Protein AF-A0A9X7T954-F1 (afdb_monomer_lite)

pLDDT: mean 90.16, std 8.44, range [42.88, 98.56]

Radius of gyration: 24.36 Å; chains: 1; bounding box: 68×37×60 Å

Structure (mmCIF, N/CA/C/O backbone):
data_AF-A0A9X7T954-F1
#
_entry.id   AF-A0A9X7T954-F1
#
loop_
_atom_site.group_PDB
_atom_site.id
_atom_site.type_symbol
_atom_site.label_atom_id
_atom_site.label_alt_id
_atom_site.label_comp_id
_atom_site.label_asym_id
_atom_site.label_entity_id
_atom_site.label_seq_id
_atom_site.pdbx_PDB_ins_code
_atom_site.Cartn_x
_atom_site.Cartn_y
_atom_site.Cartn_z
_atom_site.occupancy
_atom_site.B_iso_or_equiv
_atom_site.auth_seq_id
_atom_site.auth_comp_id
_atom_site.auth_asym_id
_atom_site.auth_atom_id
_atom_site.pdbx_PDB_model_num
ATOM 1 N N . MET A 1 1 ? 1.047 -1.127 9.709 1.00 42.88 1 MET A N 1
ATOM 2 C CA . MET A 1 1 ? 2.386 -0.931 9.111 1.00 42.88 1 MET A CA 1
ATOM 3 C C . MET A 1 1 ? 3.186 0.013 10.000 1.00 42.88 1 MET A C 1
ATOM 5 O O . MET A 1 1 ? 2.786 1.157 10.139 1.00 42.88 1 MET A O 1
ATOM 9 N N . LYS A 1 2 ? 4.276 -0.456 10.619 1.00 50.22 2 LYS A N 1
ATOM 10 C CA . LYS A 1 2 ? 5.339 0.390 11.196 1.00 50.22 2 LYS A CA 1
ATOM 11 C C . LYS A 1 2 ? 6.671 -0.045 10.566 1.00 50.22 2 LYS A C 1
ATOM 13 O O . LYS A 1 2 ? 7.534 -0.578 11.243 1.00 50.22 2 LYS A O 1
ATOM 18 N N . ASN A 1 3 ? 6.783 0.080 9.240 1.00 72.31 3 ASN A N 1
ATOM 19 C CA . ASN A 1 3 ? 7.999 -0.320 8.508 1.00 72.31 3 ASN A CA 1
ATOM 20 C C . ASN A 1 3 ? 8.904 0.873 8.176 1.00 72.31 3 ASN A C 1
ATOM 22 O O . ASN A 1 3 ? 9.980 0.670 7.627 1.00 72.31 3 ASN A O 1
ATOM 26 N N . ILE A 1 4 ? 8.451 2.094 8.477 1.00 85.44 4 ILE A N 1
ATOM 27 C CA . ILE A 1 4 ? 9.245 3.313 8.364 1.00 85.44 4 ILE A CA 1
ATOM 28 C C . ILE A 1 4 ? 9.359 3.910 9.754 1.00 85.44 4 ILE A C 1
ATOM 30 O O . ILE A 1 4 ? 8.337 4.190 10.380 1.00 85.44 4 ILE A O 1
ATOM 34 N N . ARG A 1 5 ? 10.589 4.029 10.244 1.00 89.31 5 ARG A N 1
ATOM 35 C CA . ARG A 1 5 ? 10.917 4.648 11.529 1.00 89.31 5 ARG A CA 1
ATOM 36 C C . ARG A 1 5 ? 12.381 5.062 11.537 1.00 89.31 5 ARG A C 1
ATOM 38 O O . ARG A 1 5 ? 13.198 4.452 10.842 1.00 89.31 5 ARG A O 1
ATOM 45 N N . ILE A 1 6 ? 12.686 6.034 12.381 1.00 91.94 6 ILE A N 1
ATOM 46 C CA . ILE A 1 6 ? 14.046 6.445 12.703 1.00 91.94 6 ILE A CA 1
ATOM 47 C C . ILE A 1 6 ? 14.299 6.101 14.169 1.00 91.94 6 ILE A C 1
ATOM 49 O O . ILE A 1 6 ? 13.481 6.415 15.031 1.00 91.94 6 ILE A O 1
ATOM 53 N N . GLU A 1 7 ? 15.414 5.436 14.444 1.00 92.12 7 GLU A N 1
ATOM 54 C CA . GLU A 1 7 ? 15.897 5.164 15.794 1.00 92.12 7 GLU A CA 1
ATOM 55 C C . GLU A 1 7 ? 17.203 5.905 16.029 1.00 92.12 7 GLU A C 1
ATOM 57 O O . GLU A 1 7 ? 18.239 5.572 15.453 1.00 92.12 7 GLU A O 1
ATOM 62 N N . THR A 1 8 ? 17.156 6.905 16.896 1.00 91.19 8 THR A N 1
ATOM 63 C CA . THR A 1 8 ? 18.322 7.704 17.255 1.00 91.19 8 THR A CA 1
ATOM 64 C C . THR A 1 8 ? 19.165 6.975 18.305 1.00 91.19 8 THR A C 1
ATOM 66 O O . THR A 1 8 ? 18.653 6.535 19.334 1.00 91.19 8 THR A O 1
ATOM 69 N N . ARG A 1 9 ? 20.467 6.839 18.048 1.00 89.00 9 ARG A N 1
ATOM 70 C CA . ARG A 1 9 ? 21.509 6.375 18.979 1.00 89.00 9 ARG A CA 1
ATOM 71 C C . ARG A 1 9 ? 22.483 7.535 19.243 1.00 89.00 9 ARG A C 1
ATOM 73 O O . ARG A 1 9 ? 22.371 8.585 18.623 1.00 89.00 9 ARG A O 1
ATOM 80 N N . THR A 1 10 ? 23.456 7.345 20.136 1.00 83.94 10 THR A N 1
ATOM 81 C CA . THR A 1 10 ? 24.339 8.418 20.641 1.00 83.94 10 THR A CA 1
ATOM 82 C C . THR A 1 10 ? 24.968 9.298 19.551 1.00 83.94 10 THR A C 1
ATOM 84 O O . THR A 1 10 ? 24.900 10.511 19.675 1.00 83.94 10 THR A O 1
ATOM 87 N N . ASN A 1 11 ? 25.512 8.713 18.473 1.00 91.56 11 ASN A N 1
ATOM 88 C CA . ASN A 1 11 ? 26.168 9.476 17.391 1.00 91.56 11 ASN A CA 1
ATOM 89 C C . ASN A 1 11 ? 25.556 9.240 16.003 1.00 91.56 11 ASN A C 1
ATOM 91 O O . ASN A 1 11 ? 26.068 9.748 15.010 1.00 91.56 11 ASN A O 1
ATOM 95 N N . LYS A 1 12 ? 24.519 8.406 15.906 1.00 94.94 12 LYS A N 1
ATOM 96 C CA . LYS A 1 12 ? 23.969 7.944 14.626 1.00 94.94 12 LYS A CA 1
ATOM 97 C C . LYS A 1 12 ? 22.486 7.686 14.744 1.00 94.94 12 LYS A C 1
ATOM 99 O O . LYS A 1 12 ? 22.017 7.318 15.817 1.00 94.94 12 LYS A O 1
ATOM 104 N N . ALA A 1 13 ? 21.771 7.754 13.635 1.00 95.19 13 ALA A N 1
ATOM 105 C CA . ALA A 1 13 ? 20.401 7.280 13.547 1.00 95.19 13 ALA A CA 1
ATOM 106 C C . ALA A 1 13 ? 20.286 6.102 12.583 1.00 95.19 13 ALA A C 1
ATOM 108 O O . ALA A 1 13 ? 20.944 6.069 11.545 1.00 95.19 13 ALA A O 1
ATOM 109 N N . LEU A 1 14 ? 19.426 5.146 12.926 1.00 96.06 14 LEU A N 1
ATOM 110 C CA . LEU A 1 14 ? 19.044 4.035 12.064 1.00 96.06 14 LEU A CA 1
ATOM 111 C C . LEU A 1 14 ? 17.692 4.302 11.418 1.00 96.06 14 LEU A C 1
ATOM 113 O O . LEU A 1 14 ? 16.715 4.610 12.094 1.00 96.06 14 LEU A O 1
ATOM 117 N N . ILE A 1 15 ? 17.629 4.127 10.108 1.00 95.19 15 ILE A N 1
ATOM 118 C CA . ILE A 1 15 ? 16.482 4.412 9.262 1.00 95.19 15 ILE A CA 1
ATOM 119 C C . ILE A 1 15 ? 16.001 3.098 8.659 1.00 95.19 15 ILE A C 1
ATOM 121 O O . ILE A 1 15 ? 16.653 2.489 7.804 1.00 95.19 15 ILE A O 1
ATOM 125 N N . TYR A 1 16 ? 14.823 2.672 9.090 1.00 92.56 16 TYR A N 1
ATOM 126 C CA . TYR A 1 16 ? 14.171 1.468 8.594 1.00 92.56 16 TYR A CA 1
ATOM 127 C C . TYR A 1 16 ? 13.184 1.871 7.511 1.00 92.56 16 TYR A C 1
ATOM 129 O O . TYR A 1 16 ? 12.389 2.782 7.728 1.00 92.56 16 TYR A O 1
ATOM 137 N N . THR A 1 17 ? 13.229 1.220 6.350 1.00 88.62 17 THR A N 1
ATOM 138 C CA . THR A 1 17 ? 12.282 1.457 5.251 1.00 88.62 17 THR A CA 1
ATOM 139 C C . THR A 1 17 ? 12.036 0.176 4.453 1.00 88.62 17 THR A C 1
ATOM 141 O O . THR A 1 17 ? 12.917 -0.684 4.377 1.00 88.62 17 THR A O 1
ATOM 144 N N . PRO A 1 18 ? 10.865 0.023 3.804 1.00 84.25 18 PRO A N 1
ATOM 145 C CA . PRO A 1 18 ? 10.728 -0.904 2.689 1.00 84.25 18 PRO A CA 1
ATOM 146 C C . PRO A 1 18 ? 11.700 -0.534 1.563 1.00 84.25 18 PRO A C 1
ATOM 148 O O . PRO A 1 18 ? 11.927 0.650 1.307 1.00 84.25 18 PRO A O 1
ATOM 151 N N . TYR A 1 19 ? 12.208 -1.532 0.836 1.00 82.81 19 TYR A N 1
ATOM 152 C CA . TYR A 1 19 ? 13.075 -1.270 -0.310 1.00 82.81 19 TYR A CA 1
ATOM 153 C C . TYR A 1 19 ? 12.361 -0.389 -1.344 1.00 82.81 19 TYR A C 1
ATOM 155 O O . TYR A 1 19 ? 11.291 -0.725 -1.857 1.00 82.81 19 TYR A O 1
ATOM 163 N N . ASN A 1 20 ? 12.982 0.741 -1.667 1.00 84.25 20 ASN A N 1
ATOM 164 C CA . ASN A 1 20 ? 12.548 1.634 -2.726 1.00 84.25 20 ASN A CA 1
ATOM 165 C C . ASN A 1 20 ? 13.785 2.161 -3.449 1.00 84.25 20 ASN A C 1
ATOM 167 O O . ASN A 1 20 ? 14.611 2.843 -2.849 1.00 84.25 20 ASN A O 1
ATOM 171 N N . ARG A 1 21 ? 13.898 1.878 -4.750 1.00 84.56 21 ARG A N 1
ATOM 172 C CA . ARG A 1 21 ? 15.064 2.274 -5.552 1.00 84.56 21 ARG A CA 1
ATOM 173 C C . ARG A 1 21 ? 15.351 3.780 -5.485 1.00 84.56 21 ARG A C 1
ATOM 175 O O . ARG A 1 21 ? 16.498 4.157 -5.310 1.00 84.56 21 ARG A O 1
ATOM 182 N N . LYS A 1 22 ? 14.316 4.629 -5.541 1.00 87.88 22 LYS A N 1
ATOM 183 C CA . LYS A 1 22 ? 14.474 6.094 -5.459 1.00 87.88 22 LYS A CA 1
ATOM 184 C C . LYS A 1 22 ? 14.947 6.548 -4.079 1.00 87.88 22 LYS A C 1
ATOM 186 O O . LYS A 1 22 ? 15.648 7.546 -3.976 1.00 87.88 22 LYS A O 1
ATOM 191 N N . PHE A 1 23 ? 14.551 5.835 -3.024 1.00 93.38 23 PHE A N 1
ATOM 192 C CA . PHE A 1 23 ? 15.072 6.091 -1.684 1.00 93.38 23 PHE A CA 1
ATOM 193 C C . PHE A 1 23 ? 16.546 5.703 -1.586 1.00 93.38 23 PHE A C 1
ATOM 195 O O . PHE A 1 23 ? 17.331 6.506 -1.104 1.00 93.38 23 PHE A O 1
ATOM 202 N N . VAL A 1 24 ? 16.924 4.523 -2.091 1.00 94.31 24 VAL A N 1
ATOM 203 C CA . VAL A 1 24 ? 18.323 4.061 -2.108 1.00 94.31 24 VAL A CA 1
ATOM 204 C C . VAL A 1 24 ? 19.211 5.032 -2.894 1.00 94.31 24 VAL A C 1
ATOM 206 O O . VAL A 1 24 ? 20.247 5.457 -2.403 1.00 94.31 24 VAL A O 1
ATOM 209 N N . GLU A 1 25 ? 18.778 5.468 -4.075 1.00 94.12 25 GLU A N 1
ATOM 210 C CA . GLU A 1 25 ? 19.492 6.489 -4.856 1.00 94.12 25 GLU A CA 1
ATOM 211 C C . GLU A 1 25 ? 19.581 7.830 -4.115 1.00 94.12 25 GLU A C 1
ATOM 213 O O . GLU A 1 25 ? 20.603 8.506 -4.168 1.00 94.12 25 GLU A O 1
ATOM 218 N N . GLY A 1 26 ? 18.514 8.217 -3.411 1.00 95.81 26 GLY A N 1
ATOM 219 C CA . GLY A 1 26 ? 18.469 9.456 -2.645 1.00 95.81 26 GLY A CA 1
ATOM 220 C C . GLY A 1 26 ? 19.387 9.444 -1.426 1.00 95.81 26 GLY A C 1
ATOM 221 O O . GLY A 1 26 ? 20.095 10.421 -1.203 1.00 95.81 26 GLY A O 1
ATOM 222 N N . ILE A 1 27 ? 19.390 8.353 -0.655 1.00 96.75 27 ILE A N 1
ATOM 223 C CA . ILE A 1 27 ? 20.109 8.270 0.622 1.00 96.75 27 ILE A CA 1
ATOM 224 C C . ILE A 1 27 ? 21.619 8.181 0.418 1.00 96.75 27 ILE A C 1
ATOM 226 O O . ILE A 1 27 ? 22.366 8.678 1.246 1.00 96.75 27 ILE A O 1
ATOM 230 N N . HIS A 1 28 ? 22.073 7.658 -0.724 1.00 95.69 28 HIS A N 1
ATOM 231 C CA . HIS A 1 28 ? 23.483 7.708 -1.121 1.00 95.69 28 HIS A CA 1
ATOM 232 C C . HIS A 1 28 ? 24.027 9.139 -1.297 1.00 95.69 28 HIS A C 1
ATOM 234 O O . HIS A 1 28 ? 25.241 9.316 -1.308 1.00 95.69 28 HIS A O 1
ATOM 240 N N . ASN A 1 29 ? 23.163 10.154 -1.434 1.00 96.25 29 ASN A N 1
ATOM 241 C CA . ASN A 1 29 ? 23.592 11.556 -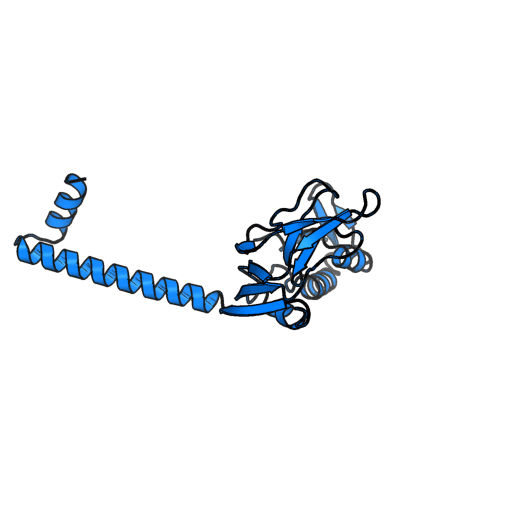1.502 1.00 96.25 29 ASN A CA 1
ATOM 242 C C . ASN A 1 29 ? 23.836 12.180 -0.117 1.00 96.25 29 ASN A C 1
ATOM 244 O O . ASN A 1 29 ? 24.2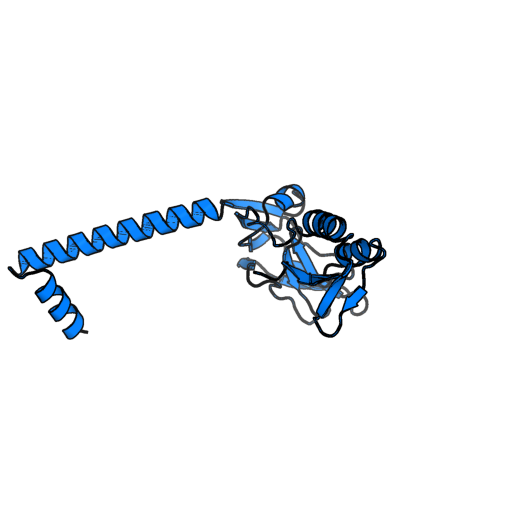87 13.319 -0.045 1.00 96.25 29 ASN A O 1
ATOM 248 N N . ILE A 1 30 ? 23.533 11.463 0.969 1.00 96.44 30 ILE A N 1
ATOM 249 C CA . ILE A 1 30 ? 23.850 11.875 2.338 1.00 96.44 30 ILE A CA 1
ATOM 250 C C . ILE A 1 30 ? 25.218 11.280 2.686 1.00 96.44 30 ILE A C 1
ATOM 252 O O . ILE A 1 30 ? 25.380 10.061 2.696 1.00 96.44 30 ILE A O 1
ATOM 256 N N . GLY A 1 31 ? 26.215 12.130 2.948 1.00 93.44 31 GLY A N 1
ATOM 257 C CA . GLY A 1 31 ? 27.622 11.716 3.042 1.00 93.44 31 GLY A CA 1
ATOM 258 C C . GLY A 1 31 ? 27.916 10.676 4.131 1.00 93.44 31 GLY A C 1
ATOM 259 O O . GLY A 1 31 ? 28.760 9.799 3.931 1.00 93.44 31 GLY A O 1
ATOM 260 N N . SER A 1 32 ? 27.201 10.724 5.258 1.00 96.06 32 SER A N 1
ATOM 261 C CA . SER A 1 32 ? 27.349 9.755 6.353 1.00 96.06 32 SER A CA 1
ATOM 262 C C . SER A 1 32 ? 26.570 8.449 6.151 1.00 96.06 32 SER A C 1
ATOM 264 O O . SER A 1 32 ? 26.753 7.498 6.922 1.00 96.06 32 SER A O 1
ATOM 266 N N . ALA A 1 33 ? 25.718 8.364 5.121 1.00 96.75 33 ALA A N 1
ATOM 267 C CA . ALA A 1 33 ? 24.804 7.246 4.944 1.00 96.75 33 ALA A CA 1
ATOM 268 C C . ALA A 1 33 ? 25.525 5.935 4.611 1.00 96.75 33 ALA A C 1
ATOM 270 O O . ALA A 1 33 ? 26.289 5.830 3.650 1.00 96.75 33 ALA A O 1
ATOM 271 N N . LYS A 1 34 ? 25.232 4.887 5.384 1.00 96.62 34 LYS A N 1
ATOM 272 C CA . LYS A 1 34 ? 25.762 3.531 5.183 1.00 96.62 34 LYS A CA 1
ATOM 273 C C . LYS A 1 34 ? 24.684 2.488 5.428 1.00 96.62 34 LYS A C 1
ATOM 275 O O . LYS A 1 34 ? 23.836 2.661 6.294 1.00 96.62 34 LYS A O 1
ATOM 280 N N . TRP A 1 35 ? 24.720 1.388 4.683 1.00 96.62 35 TRP A N 1
ATOM 281 C CA . TRP A 1 35 ? 23.866 0.242 4.980 1.00 96.62 35 TRP A CA 1
ATOM 282 C C . TRP A 1 35 ? 24.427 -0.537 6.175 1.00 96.62 35 TRP A C 1
ATOM 284 O O . TRP A 1 35 ? 25.546 -1.048 6.117 1.00 96.62 35 TRP A O 1
ATOM 294 N N . ASP A 1 36 ? 23.641 -0.653 7.243 1.00 93.81 36 ASP A N 1
ATOM 295 C CA . ASP A 1 36 ? 23.917 -1.521 8.381 1.00 93.81 36 ASP A CA 1
ATOM 296 C C . ASP A 1 36 ? 23.258 -2.887 8.147 1.00 93.81 36 ASP A C 1
ATOM 298 O O . ASP A 1 36 ? 22.042 -3.063 8.269 1.00 93.81 36 ASP A O 1
ATOM 302 N N . ALA A 1 37 ? 24.074 -3.883 7.795 1.00 92.81 37 ALA A N 1
ATOM 303 C CA . ALA A 1 37 ? 23.596 -5.233 7.515 1.00 92.81 37 ALA A CA 1
ATOM 304 C C . ALA A 1 37 ? 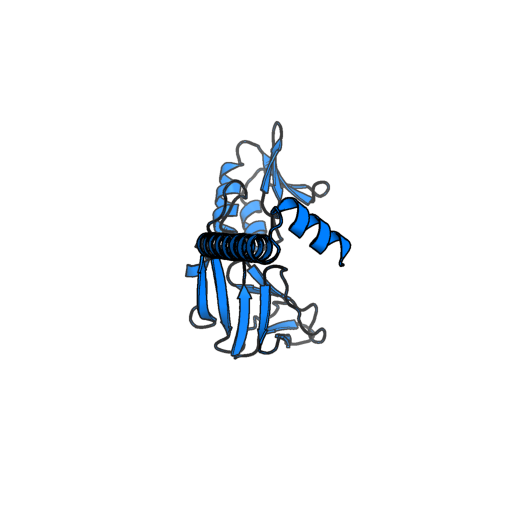23.091 -5.979 8.763 1.00 92.81 37 ALA A C 1
ATOM 306 O O . ALA A 1 37 ? 22.279 -6.897 8.624 1.00 92.81 37 ALA A O 1
ATOM 307 N N . ARG A 1 38 ? 23.556 -5.602 9.963 1.00 91.81 38 ARG A N 1
ATOM 308 C CA . ARG A 1 38 ? 23.149 -6.226 11.227 1.00 91.81 38 ARG A CA 1
ATOM 309 C C . ARG A 1 38 ? 21.736 -5.793 11.585 1.00 91.81 38 ARG A C 1
ATOM 311 O O . ARG A 1 38 ? 20.883 -6.645 11.814 1.00 91.81 38 ARG A O 1
ATOM 318 N N . ASP A 1 39 ? 21.499 -4.486 11.584 1.00 90.94 39 ASP A N 1
ATOM 319 C CA . ASP A 1 39 ? 20.197 -3.900 11.917 1.00 90.94 39 ASP A CA 1
ATOM 320 C C . ASP A 1 39 ? 19.235 -3.881 10.705 1.00 90.94 39 ASP A C 1
ATOM 322 O O . ASP A 1 39 ? 18.044 -3.610 10.854 1.00 90.94 39 ASP A O 1
ATOM 326 N N . ARG A 1 40 ? 19.723 -4.231 9.502 1.00 92.06 40 ARG A N 1
ATOM 327 C CA . ARG A 1 40 ? 18.985 -4.190 8.222 1.00 92.06 40 ARG A CA 1
ATOM 328 C C . ARG A 1 40 ? 18.348 -2.819 7.979 1.00 92.06 40 ARG A C 1
ATOM 330 O O . ARG A 1 40 ? 17.176 -2.713 7.605 1.00 92.06 40 ARG A O 1
ATOM 337 N N . ALA A 1 41 ? 19.139 -1.781 8.208 1.00 95.00 41 ALA A N 1
ATOM 338 C CA . ALA A 1 41 ? 18.718 -0.391 8.169 1.00 95.00 41 ALA A CA 1
ATOM 339 C C . ALA A 1 41 ? 19.805 0.486 7.543 1.00 95.00 41 ALA A C 1
ATOM 341 O O . ALA A 1 41 ? 20.969 0.102 7.464 1.00 95.00 41 ALA A O 1
ATOM 342 N N . TRP A 1 42 ? 19.433 1.689 7.119 1.00 97.00 42 TRP A N 1
ATOM 343 C CA . TRP A 1 42 ? 20.415 2.712 6.765 1.00 97.00 42 TRP A CA 1
ATOM 344 C C . TRP A 1 42 ? 20.853 3.454 8.024 1.00 97.00 42 TRP A C 1
ATOM 346 O O . TRP A 1 42 ? 20.005 3.877 8.797 1.00 97.00 42 TRP A O 1
ATOM 356 N N . SER A 1 43 ? 22.152 3.625 8.237 1.00 96.75 43 SER A N 1
ATOM 357 C CA . SER A 1 43 ? 22.706 4.467 9.294 1.00 96.75 43 SER A CA 1
ATOM 358 C C . SER A 1 43 ? 23.151 5.808 8.725 1.00 96.75 43 SER A C 1
ATOM 360 O O . SER A 1 43 ? 23.853 5.801 7.716 1.00 96.75 43 SER A O 1
ATOM 362 N N . VAL A 1 44 ? 22.824 6.909 9.391 1.00 97.19 44 VAL A N 1
ATOM 363 C CA . VAL A 1 44 ? 23.381 8.254 9.142 1.00 97.19 44 VAL A CA 1
ATOM 364 C C . VAL A 1 44 ? 23.975 8.802 10.438 1.00 97.19 44 VAL A C 1
ATOM 366 O O . VAL A 1 44 ? 23.592 8.344 11.520 1.00 97.19 44 VAL A O 1
ATOM 369 N N . ASP A 1 45 ? 24.908 9.744 10.349 1.00 97.12 45 ASP A N 1
ATOM 370 C CA . ASP A 1 45 ? 25.380 10.483 11.522 1.00 97.12 45 ASP A CA 1
ATOM 371 C C . ASP A 1 45 ? 24.250 11.367 12.071 1.00 97.12 45 ASP A C 1
ATOM 373 O O . ASP A 1 45 ? 23.292 11.689 11.366 1.00 97.12 45 ASP A O 1
ATOM 377 N N . ILE A 1 46 ? 24.315 11.696 13.363 1.00 93.94 46 ILE A N 1
ATOM 378 C CA . ILE A 1 46 ? 23.226 12.406 14.051 1.00 93.94 46 ILE A CA 1
ATOM 379 C C . ILE A 1 46 ? 22.909 13.770 13.420 1.00 93.94 46 ILE A C 1
ATOM 381 O O . ILE A 1 46 ? 21.746 14.168 13.390 1.00 93.94 46 ILE A O 1
ATOM 385 N N . ASP A 1 47 ? 23.928 14.433 12.874 1.00 94.81 47 ASP A N 1
ATOM 386 C CA . ASP A 1 47 ? 23.817 15.751 12.249 1.00 94.81 47 ASP A CA 1
ATOM 387 C C . ASP A 1 47 ? 23.099 15.702 10.889 1.00 94.81 47 ASP A C 1
ATOM 389 O O . ASP A 1 47 ? 22.528 16.704 10.479 1.00 94.81 47 ASP A O 1
ATOM 393 N N . ASP A 1 48 ? 23.046 14.530 10.240 1.00 95.56 48 ASP A N 1
ATOM 394 C CA . ASP A 1 48 ? 22.426 14.324 8.918 1.00 95.56 48 ASP A CA 1
ATOM 395 C C . ASP A 1 48 ? 20.997 13.724 9.004 1.00 95.56 48 ASP A C 1
ATOM 397 O O . ASP A 1 48 ? 20.426 13.211 8.028 1.00 95.56 48 ASP A O 1
ATOM 401 N N . VAL A 1 49 ? 20.405 13.680 10.205 1.00 93.88 49 VAL A N 1
ATOM 402 C CA . VAL A 1 49 ? 19.081 13.067 10.423 1.00 93.88 49 VAL A CA 1
ATOM 403 C C . VAL A 1 49 ? 17.969 13.853 9.736 1.00 93.88 49 VAL A C 1
ATOM 405 O O . VAL A 1 49 ? 16.999 13.252 9.260 1.00 93.88 49 VAL A O 1
ATOM 408 N N . GLU A 1 50 ? 18.086 15.176 9.672 1.00 93.38 50 GLU A N 1
ATOM 409 C CA . GLU A 1 50 ? 17.069 16.033 9.064 1.00 93.38 50 GLU A CA 1
ATOM 410 C C . GLU A 1 50 ? 16.966 15.784 7.550 1.00 93.38 50 GLU A C 1
ATOM 412 O O . GLU A 1 50 ? 15.869 15.592 7.014 1.00 93.38 50 GLU A O 1
ATOM 417 N N . GLU A 1 51 ? 18.096 15.646 6.859 1.00 95.75 51 GLU A N 1
ATOM 418 C CA . GLU A 1 51 ? 18.187 15.301 5.440 1.00 95.75 51 GLU A CA 1
ATOM 419 C C . GLU A 1 51 ? 17.525 13.949 5.163 1.00 95.75 51 GLU A C 1
ATOM 421 O O . GLU A 1 51 ? 16.750 13.797 4.207 1.00 95.75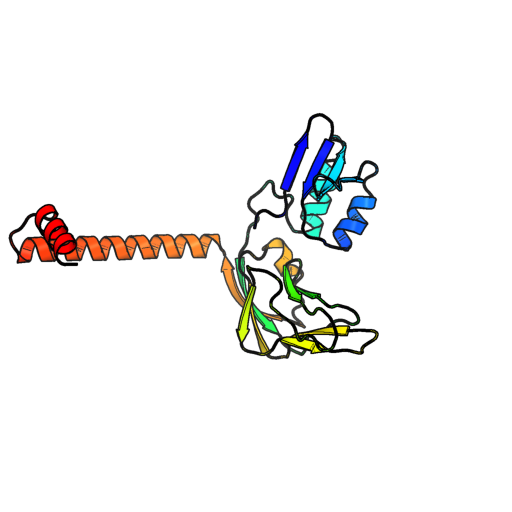 51 GLU A O 1
ATOM 426 N N . ALA A 1 52 ? 17.770 12.966 6.034 1.00 94.31 52 ALA A N 1
ATOM 427 C CA . ALA A 1 52 ? 17.125 11.665 5.949 1.00 94.31 52 ALA A CA 1
ATOM 428 C C . ALA A 1 52 ? 15.602 11.761 6.146 1.00 94.31 52 ALA A C 1
ATOM 430 O O . ALA A 1 52 ? 14.846 11.138 5.393 1.00 94.31 52 ALA A O 1
ATOM 431 N N . GLN A 1 53 ? 15.123 12.562 7.102 1.00 92.38 53 GLN A N 1
ATOM 432 C CA . GLN A 1 53 ? 13.690 12.806 7.316 1.00 92.38 53 GLN A CA 1
ATOM 433 C C . GLN A 1 53 ? 13.030 13.472 6.105 1.00 92.38 53 GLN A C 1
ATOM 435 O O . GLN A 1 53 ? 11.947 13.051 5.681 1.00 92.38 53 GLN A O 1
ATOM 440 N N . ILE A 1 54 ? 13.678 14.477 5.511 1.00 92.81 54 ILE A N 1
ATOM 441 C CA . ILE A 1 54 ? 13.204 15.152 4.295 1.00 92.81 54 ILE A CA 1
ATOM 442 C C . ILE A 1 54 ? 13.087 14.144 3.149 1.00 92.81 54 ILE A C 1
ATOM 444 O O . ILE A 1 54 ? 12.056 14.086 2.468 1.00 92.81 54 ILE A O 1
ATOM 448 N N . LEU A 1 55 ? 14.102 13.299 2.955 1.00 94.19 55 LEU A N 1
ATOM 449 C CA . LEU A 1 55 ? 14.090 12.260 1.930 1.00 94.19 55 LEU A CA 1
ATOM 450 C C . LEU A 1 55 ? 12.970 11.234 2.163 1.00 94.19 55 LEU A C 1
ATOM 452 O O . LEU A 1 55 ? 12.243 10.889 1.225 1.00 94.19 55 LEU A O 1
ATOM 456 N N . LEU A 1 56 ? 12.792 10.774 3.402 1.00 90.44 56 LEU A N 1
ATOM 457 C CA . LEU A 1 56 ? 11.720 9.855 3.784 1.00 90.44 56 LEU A CA 1
ATOM 458 C C . LEU A 1 56 ? 10.341 10.446 3.474 1.00 90.44 56 LEU A C 1
ATOM 460 O O . LEU A 1 56 ? 9.533 9.804 2.797 1.00 90.44 56 LEU A O 1
ATOM 464 N N . LYS A 1 57 ? 10.088 11.697 3.876 1.00 86.75 57 LYS A N 1
ATOM 465 C CA . LYS A 1 57 ? 8.841 12.414 3.567 1.00 86.75 57 LYS A CA 1
ATOM 466 C C . LYS A 1 57 ? 8.634 12.564 2.063 1.00 86.75 57 LYS A C 1
ATOM 468 O O . LYS A 1 57 ? 7.541 12.298 1.568 1.00 86.75 57 LYS A O 1
ATOM 473 N N . LYS A 1 58 ? 9.677 12.911 1.310 1.00 86.38 58 LYS A N 1
ATOM 474 C CA . LYS A 1 58 ? 9.608 13.071 -0.150 1.00 86.38 58 LYS A CA 1
ATOM 475 C C . LYS A 1 58 ? 9.220 11.774 -0.862 1.00 86.38 58 LYS A C 1
ATOM 477 O O . LYS A 1 58 ? 8.361 11.782 -1.751 1.00 86.38 58 LYS A O 1
ATOM 482 N N . ILE A 1 59 ? 9.858 10.664 -0.492 1.00 86.56 59 ILE A N 1
ATOM 483 C CA . ILE A 1 59 ? 9.621 9.369 -1.129 1.00 86.56 59 ILE A CA 1
ATOM 484 C C . ILE A 1 59 ? 8.335 8.756 -0.586 1.00 86.56 59 ILE A C 1
ATOM 486 O O . ILE A 1 59 ? 7.374 8.594 -1.335 1.00 86.56 59 ILE A O 1
ATOM 490 N N . PHE A 1 60 ? 8.288 8.476 0.712 1.00 80.62 60 PHE A N 1
ATOM 491 C CA . PHE A 1 60 ? 7.247 7.676 1.349 1.00 80.62 60 PHE A CA 1
ATOM 492 C C . PHE A 1 60 ? 6.066 8.481 1.894 1.00 80.62 60 PHE A C 1
ATOM 494 O O . PHE A 1 60 ? 5.044 7.891 2.234 1.00 80.62 60 PHE A O 1
ATOM 501 N N . GLY A 1 61 ? 6.165 9.810 1.951 1.00 76.81 61 GLY A N 1
ATOM 502 C CA . GLY A 1 61 ? 5.148 10.666 2.568 1.00 76.81 61 GLY A CA 1
ATOM 503 C C . GLY A 1 61 ? 5.243 10.738 4.095 1.00 76.81 61 GLY A C 1
ATOM 504 O O . GLY A 1 61 ? 4.382 11.359 4.708 1.00 76.81 61 GLY A O 1
ATOM 505 N N . THR A 1 62 ? 6.248 10.100 4.709 1.00 80.94 62 THR A N 1
ATOM 506 C CA . THR A 1 62 ? 6.455 10.059 6.163 1.00 80.94 62 THR A CA 1
ATOM 507 C C . THR A 1 62 ? 7.886 9.703 6.530 1.00 80.94 62 THR A C 1
ATOM 509 O O . THR A 1 62 ? 8.534 8.972 5.788 1.00 80.94 62 THR A O 1
ATOM 512 N N . ASP A 1 63 ? 8.335 10.168 7.691 1.00 84.44 63 ASP A N 1
ATOM 513 C CA . ASP A 1 63 ? 9.568 9.756 8.373 1.00 84.44 63 ASP A CA 1
ATOM 514 C C . ASP A 1 63 ? 9.315 8.753 9.519 1.00 84.44 63 ASP A C 1
ATOM 516 O O . ASP 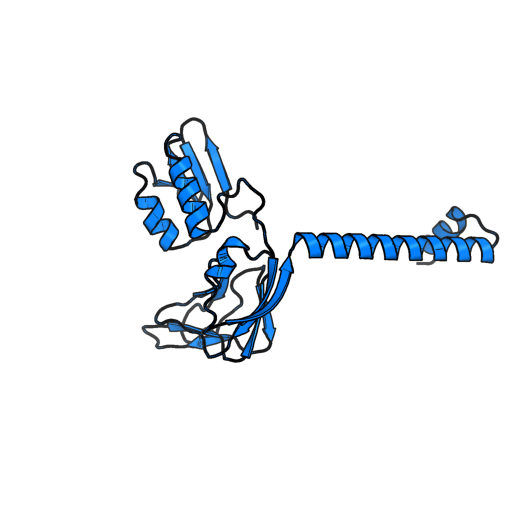A 1 63 ? 10.247 8.314 10.190 1.00 84.44 63 ASP A O 1
ATOM 520 N N . GLY A 1 64 ? 8.055 8.367 9.746 1.00 78.06 64 GLY A N 1
ATOM 521 C CA . GLY A 1 64 ? 7.657 7.461 10.824 1.00 78.06 64 GLY A CA 1
ATOM 522 C C . GLY A 1 64 ? 7.511 8.114 12.203 1.00 78.06 64 GLY A C 1
ATOM 523 O O . GLY A 1 64 ? 7.146 7.414 13.146 1.00 78.06 64 GLY A O 1
ATOM 524 N N . THR A 1 65 ? 7.752 9.423 12.336 1.00 70.62 65 THR A N 1
ATOM 525 C CA . THR A 1 65 ? 7.609 10.155 13.611 1.00 70.62 65 THR A CA 1
ATOM 526 C C . THR A 1 65 ? 6.179 10.633 13.860 1.00 70.62 65 THR A C 1
ATOM 528 O O . THR A 1 65 ? 5.743 10.732 15.002 1.00 70.62 65 THR A O 1
ATOM 531 N N . SER A 1 66 ? 5.431 10.895 12.786 1.00 63.22 66 SER A N 1
ATOM 532 C CA . SER A 1 66 ? 4.079 11.453 12.834 1.00 63.22 66 SER A CA 1
ATOM 533 C C . SER A 1 66 ? 3.060 10.492 12.231 1.00 63.22 66 SER A C 1
ATOM 535 O O . SER A 1 66 ? 3.351 9.771 11.269 1.00 63.22 66 SER A O 1
ATOM 537 N N . THR A 1 67 ? 1.837 10.497 12.766 1.00 64.38 67 THR A N 1
ATOM 538 C CA . THR A 1 67 ? 0.704 9.823 12.130 1.00 64.38 67 THR A CA 1
ATOM 539 C C . THR A 1 67 ? 0.468 10.440 10.756 1.00 64.38 67 THR A C 1
ATOM 541 O O . THR A 1 67 ? 0.131 11.612 10.618 1.00 64.38 67 THR A O 1
ATOM 544 N N . VAL A 1 68 ? 0.682 9.638 9.717 1.00 71.06 68 VAL A N 1
ATOM 545 C CA . VAL A 1 68 ? 0.441 10.052 8.335 1.00 71.06 68 VAL A CA 1
ATOM 546 C C . VAL A 1 68 ? -1.054 10.097 8.124 1.00 71.06 68 VAL A C 1
ATOM 548 O O . VAL A 1 68 ? -1.731 9.077 8.305 1.00 71.06 68 VAL A O 1
ATOM 551 N N . GLU A 1 69 ? -1.570 11.254 7.717 1.00 81.06 69 GLU A N 1
ATOM 552 C CA . GLU A 1 69 ? -2.950 11.317 7.265 1.00 81.06 69 GLU A CA 1
ATOM 553 C C . GLU A 1 69 ? -3.131 10.312 6.125 1.00 81.06 69 GLU A C 1
ATOM 555 O O . GLU A 1 69 ? -2.422 10.320 5.111 1.00 81.06 69 GLU A O 1
ATOM 560 N N . SER A 1 70 ? -4.057 9.388 6.340 1.00 87.81 70 SER A N 1
ATOM 561 C CA . SER A 1 70 ? -4.267 8.247 5.472 1.00 87.81 70 SER A CA 1
ATOM 562 C C . SER A 1 70 ? -5.744 8.058 5.181 1.00 87.81 70 SER A C 1
ATOM 564 O O . SER A 1 70 ? -6.638 8.511 5.906 1.00 87.81 70 SER A O 1
ATOM 566 N N . CYS A 1 71 ? -5.995 7.433 4.043 1.00 91.12 71 CYS A N 1
ATOM 567 C CA . CYS A 1 71 ? -7.327 7.134 3.570 1.00 91.12 71 CYS A CA 1
ATOM 568 C C . CYS A 1 71 ? -7.391 5.714 3.026 1.00 91.12 71 CYS A C 1
ATOM 570 O O . CYS A 1 71 ? -6.387 5.108 2.646 1.00 91.12 71 CYS A O 1
ATOM 572 N N . THR A 1 72 ? -8.607 5.203 2.956 1.00 95.00 72 THR A N 1
ATOM 573 C CA . THR A 1 72 ? -8.923 3.980 2.248 1.00 95.00 72 THR A CA 1
ATOM 574 C C . THR A 1 72 ? -9.456 4.346 0.871 1.00 95.00 72 THR A C 1
ATOM 576 O O . THR A 1 72 ? -10.401 5.127 0.747 1.00 95.00 72 THR A O 1
ATOM 579 N N . LEU A 1 73 ? -8.845 3.775 -0.164 1.00 96.94 73 LEU A N 1
ATOM 580 C CA . LEU A 1 73 ? -9.244 3.953 -1.554 1.00 96.94 73 LEU A CA 1
ATOM 581 C C . LEU A 1 73 ? -9.893 2.686 -2.097 1.00 96.94 73 LEU A C 1
ATOM 583 O O . LEU A 1 73 ? -9.418 1.577 -1.834 1.00 96.94 73 LEU A O 1
ATOM 587 N N . LYS A 1 74 ? -10.921 2.863 -2.922 1.00 98.19 74 LYS A N 1
ATOM 588 C CA . LYS A 1 74 ? -11.354 1.877 -3.912 1.00 98.19 74 LYS A CA 1
ATOM 589 C C . LYS A 1 74 ? -10.997 2.423 -5.287 1.00 98.19 74 LYS A C 1
ATOM 591 O O . LYS A 1 74 ? -11.453 3.504 -5.651 1.00 98.19 74 LYS A O 1
ATOM 596 N N . ILE A 1 75 ? -10.171 1.701 -6.031 1.00 98.06 75 ILE A N 1
ATOM 597 C CA . ILE A 1 75 ? -9.669 2.135 -7.341 1.00 98.06 75 ILE A CA 1
ATOM 598 C C . ILE A 1 75 ? -9.945 1.088 -8.410 1.00 98.06 75 ILE A C 1
ATOM 600 O O . ILE A 1 75 ? -10.086 -0.095 -8.097 1.00 98.06 75 ILE A O 1
ATOM 604 N N . LYS A 1 76 ? -9.976 1.527 -9.665 1.00 98.56 76 LYS A N 1
ATOM 605 C CA . LYS A 1 76 ? -10.185 0.693 -10.846 1.00 98.56 76 LYS A CA 1
ATOM 606 C C . LYS A 1 76 ? -9.146 1.003 -11.921 1.00 98.56 76 LYS A C 1
ATOM 608 O O . LYS A 1 76 ? -8.872 2.174 -12.192 1.00 98.56 76 LYS A O 1
ATOM 613 N N . ALA A 1 77 ? -8.573 -0.034 -12.525 1.00 98.44 77 ALA A N 1
ATOM 614 C CA . ALA A 1 77 ? -7.675 0.103 -13.667 1.00 98.44 77 ALA A CA 1
ATOM 615 C C . ALA A 1 77 ? -8.477 0.462 -14.929 1.00 98.44 77 ALA A C 1
ATOM 617 O O . ALA A 1 77 ? -9.399 -0.257 -15.315 1.00 98.44 77 ALA A O 1
ATOM 618 N N . LYS A 1 78 ? -8.137 1.574 -15.590 1.00 98.44 78 LYS A N 1
ATOM 619 C CA . LYS A 1 78 ? -8.830 2.041 -16.810 1.00 98.44 78 LYS A CA 1
ATOM 620 C C . LYS A 1 78 ? -8.419 1.281 -18.076 1.00 98.44 78 LYS A C 1
ATOM 622 O O . LYS A 1 78 ? -9.142 1.287 -19.071 1.00 98.44 78 LYS A O 1
ATOM 627 N N . LYS A 1 79 ? -7.249 0.650 -18.041 1.00 98.19 79 LYS A N 1
ATOM 628 C CA . LYS A 1 79 ? -6.636 -0.150 -19.106 1.00 98.19 79 LYS A CA 1
ATOM 629 C C . LYS A 1 79 ? -5.700 -1.175 -18.476 1.00 98.19 79 LYS A C 1
ATOM 631 O O . LYS A 1 79 ? -5.505 -1.138 -17.264 1.00 98.19 79 LYS A O 1
ATOM 636 N N . ASP A 1 80 ? -5.107 -2.026 -19.298 1.00 97.81 80 ASP A N 1
ATOM 637 C CA . ASP A 1 80 ? -4.035 -2.908 -18.856 1.00 97.81 80 ASP A CA 1
ATOM 638 C C . ASP A 1 80 ? -2.849 -2.074 -18.358 1.00 97.81 80 ASP A C 1
ATOM 640 O O . ASP A 1 80 ? -2.399 -1.135 -19.024 1.00 97.81 80 ASP A O 1
ATOM 644 N N . ILE A 1 81 ? -2.362 -2.393 -17.161 1.00 97.75 81 ILE A N 1
ATOM 645 C CA . ILE A 1 81 ? -1.245 -1.702 -16.519 1.00 97.75 81 ILE A CA 1
ATOM 646 C C . ILE A 1 81 ? -0.108 -2.696 -16.359 1.00 97.75 81 ILE A C 1
ATOM 648 O O . ILE A 1 81 ? -0.209 -3.663 -15.607 1.00 97.75 81 ILE A O 1
ATOM 652 N N . TYR A 1 82 ? 0.994 -2.410 -17.036 1.00 95.69 82 TYR A N 1
ATOM 653 C CA . TYR A 1 82 ? 2.273 -3.082 -16.883 1.00 95.69 82 TYR A CA 1
ATOM 654 C C . TYR A 1 82 ? 3.390 -2.082 -17.172 1.00 95.69 82 TYR A C 1
ATOM 656 O O . TYR A 1 82 ? 3.171 -1.034 -17.782 1.00 95.69 82 TYR A O 1
ATOM 664 N N . TYR A 1 83 ? 4.596 -2.410 -16.726 1.00 91.38 83 TYR A N 1
ATOM 665 C CA . TYR A 1 83 ? 5.794 -1.655 -17.064 1.00 91.38 83 TYR A CA 1
ATOM 666 C C . TYR A 1 83 ? 6.881 -2.642 -17.463 1.00 91.38 83 TYR A C 1
ATOM 668 O O . TYR A 1 83 ? 7.057 -3.672 -16.803 1.00 91.38 83 TYR A O 1
ATOM 676 N N . ASP A 1 84 ? 7.601 -2.329 -18.534 1.00 85.62 84 ASP A N 1
ATOM 677 C CA . ASP A 1 84 ? 8.665 -3.194 -19.029 1.00 85.62 84 ASP A CA 1
ATOM 678 C C . ASP A 1 84 ? 9.713 -3.429 -17.942 1.00 85.62 84 ASP A C 1
ATOM 680 O O . ASP A 1 84 ? 10.132 -2.509 -17.233 1.00 85.62 84 ASP A O 1
ATOM 684 N N . GLU A 1 85 ? 10.090 -4.699 -17.781 1.00 84.31 85 GLU A N 1
ATOM 685 C CA . GLU A 1 85 ? 11.081 -5.140 -16.796 1.00 84.31 85 GLU A CA 1
ATOM 686 C C . GLU A 1 85 ? 10.724 -4.783 -15.340 1.00 84.31 85 GLU A C 1
ATOM 688 O O . GLU A 1 85 ? 11.599 -4.676 -14.473 1.00 84.31 85 GLU A O 1
ATOM 693 N N . LYS A 1 86 ? 9.435 -4.582 -15.034 1.00 88.75 86 LYS A N 1
ATOM 694 C CA . LYS A 1 86 ? 8.954 -4.373 -13.663 1.00 88.75 86 LYS A CA 1
ATOM 695 C C . LYS A 1 86 ? 8.076 -5.524 -13.220 1.00 88.75 86 LYS A C 1
ATOM 697 O O . LYS A 1 86 ? 6.923 -5.664 -13.616 1.00 88.75 86 LYS A O 1
ATOM 702 N N . LEU A 1 87 ? 8.612 -6.292 -12.283 1.00 94.31 87 LEU A N 1
ATOM 703 C CA . LEU A 1 87 ? 7.886 -7.346 -11.585 1.00 94.31 87 LEU A CA 1
ATOM 704 C C . LEU A 1 87 ? 6.941 -6.812 -10.498 1.00 94.31 87 LEU A C 1
ATOM 706 O O . LEU A 1 87 ? 6.206 -7.594 -9.910 1.00 94.31 87 LEU A O 1
ATOM 710 N N . THR A 1 88 ? 6.937 -5.504 -10.232 1.00 95.25 88 THR A N 1
ATOM 711 C CA . THR A 1 88 ? 6.098 -4.886 -9.199 1.00 95.25 88 THR A CA 1
ATOM 712 C C . THR A 1 88 ? 5.400 -3.650 -9.748 1.00 95.25 88 THR A C 1
ATOM 714 O O . THR A 1 88 ? 6.059 -2.739 -10.254 1.00 95.25 88 THR A O 1
ATOM 717 N N . ILE A 1 89 ? 4.078 -3.586 -9.596 1.00 95.31 89 ILE A N 1
ATOM 718 C CA . ILE A 1 89 ? 3.273 -2.402 -9.914 1.00 95.31 89 ILE A CA 1
ATOM 719 C C . ILE A 1 89 ? 2.924 -1.684 -8.614 1.00 95.31 89 ILE A C 1
ATOM 721 O O . ILE A 1 89 ? 2.457 -2.303 -7.656 1.00 95.31 89 ILE A O 1
ATOM 725 N N . TYR A 1 90 ? 3.136 -0.369 -8.592 1.00 93.44 90 TYR A N 1
ATOM 726 C CA . TYR A 1 90 ? 2.880 0.489 -7.439 1.00 93.44 90 TYR A CA 1
ATOM 727 C C . TYR A 1 90 ? 1.749 1.476 -7.727 1.00 93.44 90 TYR A C 1
ATOM 729 O O . TYR A 1 90 ? 1.636 2.002 -8.832 1.00 93.44 90 TYR A O 1
ATOM 737 N N . LEU A 1 91 ? 0.978 1.798 -6.691 1.00 92.31 91 LEU A N 1
ATOM 738 C CA . LEU A 1 91 ? 0.146 2.994 -6.628 1.00 92.31 91 LEU A CA 1
ATOM 739 C C . LEU A 1 91 ? 0.848 4.003 -5.720 1.00 92.31 91 LEU A C 1
ATOM 741 O O . LEU A 1 91 ? 0.914 3.808 -4.504 1.00 92.31 91 LEU A O 1
ATOM 745 N N . GLY A 1 92 ? 1.433 5.052 -6.300 1.00 86.25 92 GLY A N 1
ATOM 746 C CA . GLY A 1 92 ? 2.335 5.939 -5.563 1.00 86.25 92 GLY A CA 1
ATOM 747 C C . GLY A 1 92 ? 3.505 5.145 -4.972 1.00 86.25 92 GLY A C 1
ATOM 748 O O . GLY A 1 92 ? 4.342 4.623 -5.704 1.00 86.25 92 GLY A O 1
ATOM 749 N N . THR A 1 93 ? 3.549 5.024 -3.645 1.00 82.56 93 THR A N 1
ATOM 750 C CA . THR A 1 93 ? 4.534 4.199 -2.923 1.00 82.56 93 THR A CA 1
ATOM 751 C C . THR A 1 93 ? 4.014 2.853 -2.435 1.00 82.56 93 THR A C 1
ATOM 753 O O . THR A 1 93 ? 4.795 2.072 -1.895 1.00 82.56 93 THR A O 1
ATOM 756 N N . THR A 1 94 ? 2.729 2.553 -2.623 1.00 88.38 94 THR A N 1
ATOM 757 C CA . THR A 1 94 ? 2.129 1.296 -2.162 1.00 88.38 94 THR A CA 1
ATOM 758 C C . THR A 1 94 ? 2.295 0.217 -3.235 1.00 88.38 94 THR A C 1
ATOM 760 O O . THR A 1 94 ? 1.745 0.384 -4.325 1.00 88.38 94 THR A O 1
ATOM 763 N N . PRO A 1 95 ? 3.018 -0.889 -2.970 1.00 92.44 95 PRO A N 1
ATOM 764 C CA . PRO A 1 95 ? 3.072 -2.021 -3.890 1.00 92.44 95 PRO A CA 1
ATOM 765 C C . PRO A 1 95 ? 1.677 -2.647 -4.013 1.00 92.44 95 PRO A C 1
ATOM 767 O O . PRO A 1 95 ? 1.121 -3.106 -3.016 1.00 92.44 95 PRO A O 1
ATOM 770 N N . LEU A 1 96 ? 1.107 -2.672 -5.219 1.00 95.19 96 LEU A N 1
ATOM 771 C CA . LEU A 1 96 ? -0.185 -3.311 -5.474 1.00 95.19 96 LEU A CA 1
ATOM 772 C C . LEU A 1 96 ? -0.011 -4.785 -5.817 1.00 95.19 96 LEU A C 1
ATOM 774 O O . LEU A 1 96 ? -0.609 -5.644 -5.172 1.00 95.19 96 LEU A O 1
ATOM 778 N N . VAL A 1 97 ? 0.810 -5.071 -6.826 1.00 96.75 97 VAL A N 1
ATOM 779 C CA . VAL A 1 97 ? 0.930 -6.396 -7.441 1.00 96.75 97 VAL A CA 1
ATOM 780 C C . VAL A 1 97 ? 2.396 -6.741 -7.646 1.00 96.75 97 VAL A C 1
ATOM 782 O O . VAL A 1 97 ? 3.188 -5.878 -8.020 1.00 96.75 97 VAL A O 1
ATOM 785 N N . GLN A 1 98 ? 2.741 -8.000 -7.391 1.00 96.56 98 GLN A N 1
ATOM 786 C CA . GLN A 1 98 ? 4.081 -8.555 -7.527 1.00 96.56 98 GLN A CA 1
ATOM 787 C C . GLN A 1 98 ? 4.029 -9.873 -8.306 1.00 96.56 98 GLN A C 1
ATOM 789 O O . GLN A 1 98 ? 3.310 -10.795 -7.921 1.00 96.56 98 GLN A O 1
ATOM 794 N N . ALA A 1 99 ? 4.852 -9.974 -9.342 1.00 96.06 99 ALA A N 1
ATOM 795 C CA . ALA A 1 99 ? 5.231 -11.210 -10.017 1.00 96.06 99 ALA A CA 1
ATOM 796 C C . ALA A 1 99 ? 6.655 -11.629 -9.604 1.00 96.06 99 ALA A C 1
ATOM 798 O O . ALA A 1 99 ? 7.417 -10.816 -9.077 1.00 96.06 99 ALA A O 1
ATOM 799 N N . PHE A 1 100 ? 7.043 -12.879 -9.857 1.00 92.81 100 PHE A N 1
ATOM 800 C CA . PHE A 1 100 ? 8.414 -13.369 -9.614 1.00 92.81 100 PHE A CA 1
ATOM 801 C C . PHE A 1 100 ? 9.130 -13.819 -10.896 1.00 92.81 100 PHE A C 1
ATOM 803 O O . PHE A 1 100 ? 10.306 -14.167 -10.868 1.00 92.81 100 PHE A O 1
ATOM 810 N N . GLY A 1 101 ? 8.431 -13.777 -12.028 1.00 90.81 101 GLY A N 1
ATOM 811 C CA . GLY A 1 101 ? 8.908 -14.148 -13.353 1.00 90.81 101 GLY A CA 1
ATOM 812 C C . GLY A 1 101 ? 7.747 -14.172 -14.346 1.00 90.81 101 GLY A C 1
ATOM 813 O O . GLY A 1 101 ? 6.598 -13.977 -13.956 1.00 90.81 101 GLY A O 1
ATOM 814 N N . ARG A 1 102 ? 8.043 -14.419 -15.629 1.00 91.62 102 ARG A N 1
ATOM 815 C CA . ARG A 1 102 ? 7.058 -14.362 -16.728 1.00 91.62 102 ARG A CA 1
ATOM 816 C C . ARG A 1 102 ? 5.864 -15.296 -16.523 1.00 91.62 102 ARG A C 1
ATOM 818 O O . ARG A 1 102 ? 4.737 -14.889 -16.761 1.00 91.62 102 ARG A O 1
ATOM 825 N N . ASP A 1 103 ? 6.117 -16.523 -16.076 1.00 92.31 103 ASP A N 1
ATOM 826 C CA . ASP A 1 103 ? 5.103 -17.589 -16.005 1.00 92.31 103 ASP A CA 1
ATOM 827 C C . ASP A 1 103 ? 4.739 -17.950 -14.558 1.00 92.31 103 ASP A C 1
ATOM 829 O O . ASP A 1 103 ? 4.313 -19.063 -14.269 1.00 92.31 103 ASP A O 1
ATOM 833 N N . THR A 1 104 ? 4.960 -17.027 -13.619 1.00 92.56 104 THR A N 1
ATOM 834 C CA . THR A 1 104 ? 4.693 -17.273 -12.189 1.00 92.56 104 THR A CA 1
ATOM 835 C C . THR A 1 104 ? 3.297 -16.831 -11.750 1.00 92.56 104 THR A C 1
ATOM 837 O O . THR A 1 104 ? 2.918 -17.054 -10.602 1.00 92.56 104 THR A O 1
ATOM 840 N N . GLY A 1 105 ? 2.549 -16.175 -12.641 1.00 94.25 105 GLY A N 1
ATOM 841 C CA . GLY A 1 105 ? 1.403 -15.359 -12.270 1.00 94.25 105 GLY A CA 1
ATOM 842 C C . GLY A 1 105 ? 1.838 -14.134 -11.461 1.00 94.25 105 GLY A C 1
ATOM 843 O O . GLY A 1 105 ? 3.026 -13.817 -11.332 1.00 94.25 105 GLY A O 1
ATOM 844 N N . ALA A 1 106 ? 0.863 -13.447 -10.876 1.00 96.50 106 ALA A N 1
ATOM 845 C CA . ALA A 1 106 ? 1.121 -12.373 -9.934 1.00 96.50 106 ALA A CA 1
ATOM 846 C C . ALA A 1 106 ? 0.200 -12.473 -8.723 1.00 96.50 106 ALA A C 1
ATOM 848 O O . ALA A 1 106 ? -0.848 -13.114 -8.752 1.00 96.50 106 ALA A O 1
ATOM 849 N N . LYS A 1 107 ? 0.610 -11.827 -7.636 1.00 96.94 107 LYS A N 1
ATOM 850 C CA . LYS A 1 107 ? -0.153 -11.762 -6.391 1.00 96.94 107 LYS A CA 1
ATOM 851 C C . LYS A 1 107 ? -0.229 -10.338 -5.874 1.00 96.94 107 LYS A C 1
ATOM 853 O O . LYS A 1 107 ? 0.608 -9.499 -6.211 1.00 96.94 107 LYS A O 1
ATOM 858 N N . VAL A 1 108 ? -1.201 -10.084 -5.004 1.00 97.12 108 VAL A N 1
ATOM 859 C CA . VAL A 1 108 ? -1.254 -8.838 -4.235 1.00 97.12 108 VAL A CA 1
ATOM 860 C C . VAL A 1 108 ? 0.021 -8.715 -3.394 1.00 97.12 108 VAL A C 1
ATOM 862 O O . VAL A 1 108 ? 0.416 -9.656 -2.705 1.00 97.12 108 VAL A O 1
ATOM 865 N N . ALA A 1 109 ? 0.692 -7.569 -3.494 1.00 92.69 109 ALA A N 1
ATOM 866 C CA . ALA A 1 109 ? 2.046 -7.383 -2.978 1.00 92.69 109 ALA A CA 1
ATOM 867 C C . ALA A 1 109 ? 2.096 -6.924 -1.512 1.00 92.69 109 ALA A C 1
ATOM 869 O O . ALA A 1 109 ? 3.052 -7.244 -0.808 1.00 92.69 109 ALA A O 1
ATOM 870 N N . ALA A 1 110 ? 1.090 -6.177 -1.048 1.00 89.94 110 ALA A N 1
ATOM 871 C CA . ALA A 1 110 ? 1.063 -5.598 0.293 1.00 89.94 110 ALA A CA 1
ATOM 872 C C . ALA A 1 110 ? -0.201 -5.988 1.074 1.00 89.94 110 ALA A C 1
ATOM 874 O O . ALA A 1 110 ? -1.296 -6.055 0.523 1.00 89.94 110 ALA A O 1
ATOM 875 N N . ASN A 1 111 ? -0.065 -6.176 2.391 1.00 88.69 111 ASN A N 1
ATOM 876 C CA . ASN A 1 111 ? -1.154 -6.630 3.273 1.00 88.69 111 ASN A CA 1
ATOM 877 C C . ASN A 1 111 ? -2.320 -5.632 3.404 1.00 88.69 111 ASN A C 1
ATOM 879 O O . ASN A 1 111 ? -3.410 -5.996 3.840 1.00 88.69 111 ASN A O 1
ATOM 883 N N . ASN A 1 112 ? -2.091 -4.356 3.089 1.00 89.00 112 ASN A N 1
ATOM 884 C CA . ASN A 1 112 ? -3.113 -3.308 3.097 1.00 89.00 112 ASN A CA 1
ATOM 885 C C . ASN A 1 112 ? -3.829 -3.161 1.745 1.00 89.00 112 ASN A C 1
ATOM 887 O O . ASN A 1 112 ? -4.678 -2.282 1.603 1.00 89.00 112 ASN A O 1
ATOM 891 N N . VAL A 1 113 ? -3.500 -4.008 0.771 1.00 96.38 113 VAL A N 1
ATOM 892 C CA . VAL A 1 113 ? -4.122 -4.050 -0.549 1.00 96.38 113 VAL A CA 1
ATOM 893 C C . VAL A 1 113 ? -4.997 -5.297 -0.640 1.00 96.38 113 VAL A C 1
ATOM 895 O O . VAL A 1 113 ? -4.684 -6.352 -0.091 1.00 96.38 113 VAL A O 1
ATOM 898 N N . SER A 1 114 ? -6.127 -5.190 -1.322 1.00 97.81 114 SER A N 1
ATOM 899 C CA . SER A 1 114 ? -6.983 -6.328 -1.651 1.00 97.81 114 SER A CA 1
ATOM 900 C C . SER A 1 114 ? -7.475 -6.175 -3.081 1.00 97.81 114 SER A C 1
ATOM 902 O O . SER A 1 114 ? -8.011 -5.123 -3.424 1.00 97.81 114 SER A O 1
ATOM 904 N N . LEU A 1 115 ? -7.300 -7.209 -3.902 1.00 98.06 115 LEU A N 1
ATOM 905 C CA . LEU A 1 115 ? -7.973 -7.313 -5.195 1.00 98.06 115 LEU A CA 1
ATOM 906 C C . LEU A 1 115 ? -9.446 -7.645 -4.922 1.00 98.06 115 LEU A C 1
ATOM 908 O O . LEU A 1 115 ? -9.731 -8.632 -4.248 1.00 98.06 115 LEU A O 1
ATOM 912 N N . LEU A 1 116 ? -10.364 -6.793 -5.374 1.00 98.00 116 LEU A N 1
ATOM 913 C CA . LEU A 1 116 ? -11.805 -6.977 -5.176 1.00 98.00 116 LEU A CA 1
ATOM 914 C C . LEU A 1 116 ? -12.459 -7.672 -6.376 1.00 98.00 116 LEU A C 1
ATOM 916 O O . LEU A 1 116 ? -13.373 -8.469 -6.193 1.00 98.00 116 LEU A O 1
ATOM 920 N N . SER A 1 117 ? -12.011 -7.359 -7.593 1.00 97.81 117 SER A N 1
ATOM 921 C CA . SER A 1 117 ? -12.493 -7.967 -8.837 1.00 97.81 117 SER A CA 1
ATOM 922 C C . SER A 1 117 ? -11.456 -7.835 -9.955 1.00 97.81 117 SER A C 1
ATOM 924 O O . SER A 1 117 ? -10.590 -6.962 -9.889 1.00 97.81 117 SER A O 1
ATOM 926 N N . GLY A 1 118 ? -11.591 -8.647 -11.005 1.00 97.25 118 GLY A N 1
ATOM 927 C CA . GLY A 1 118 ? -10.674 -8.682 -12.149 1.00 97.25 118 GLY A CA 1
ATOM 928 C C . GLY A 1 118 ? -9.495 -9.628 -11.933 1.00 97.25 118 GLY A C 1
ATOM 929 O O . GLY A 1 118 ? -9.519 -10.453 -11.018 1.00 97.25 118 GLY A O 1
ATOM 930 N N . ASN A 1 119 ? -8.478 -9.511 -12.785 1.00 97.81 119 ASN A N 1
ATOM 931 C CA . ASN A 1 119 ? -7.347 -10.430 -12.810 1.00 97.81 119 ASN A CA 1
ATOM 932 C C . ASN A 1 119 ? -6.002 -9.698 -12.703 1.00 97.81 119 ASN A C 1
ATOM 934 O O . ASN A 1 119 ? -5.837 -8.555 -13.139 1.00 97.81 119 ASN A O 1
ATOM 938 N N . ILE A 1 120 ? -5.034 -10.390 -12.108 1.00 98.25 120 ILE A N 1
ATOM 939 C CA . ILE A 1 120 ? -3.636 -9.974 -12.022 1.00 98.25 120 ILE A CA 1
ATOM 940 C C . ILE A 1 120 ? -2.773 -11.151 -12.448 1.00 98.25 120 ILE A C 1
ATOM 942 O O . ILE A 1 120 ? -3.008 -12.288 -12.043 1.00 98.25 120 ILE A O 1
ATOM 946 N N . THR A 1 121 ? -1.764 -10.895 -13.265 1.00 97.44 121 THR A N 1
ATOM 947 C CA . THR A 1 121 ? -0.904 -11.959 -13.781 1.00 97.44 121 THR A CA 1
ATOM 948 C C . THR A 1 121 ? 0.504 -11.442 -14.051 1.00 97.44 121 THR A C 1
ATOM 950 O O . THR A 1 121 ? 0.837 -10.292 -13.762 1.00 97.44 121 THR A O 1
ATOM 953 N N . SER A 1 122 ? 1.360 -12.314 -14.559 1.00 96.19 122 SER A N 1
ATOM 954 C CA . SER A 1 122 ? 2.671 -11.971 -15.086 1.00 96.19 122 SER A CA 1
ATOM 955 C C . SER A 1 122 ? 2.673 -12.068 -16.608 1.00 96.19 122 SER A C 1
ATOM 957 O O . SER A 1 122 ? 1.910 -12.834 -17.194 1.00 96.19 122 SER A O 1
ATOM 959 N N . GLY A 1 123 ? 3.540 -11.294 -17.251 1.00 92.88 123 GLY A N 1
ATOM 960 C CA . GLY A 1 123 ? 3.678 -11.268 -18.700 1.00 92.88 123 GLY A CA 1
ATOM 961 C C . GLY A 1 123 ? 5.092 -10.909 -19.142 1.00 92.88 123 GLY A C 1
ATOM 962 O O . GLY A 1 123 ? 6.077 -11.125 -18.425 1.00 92.88 123 GLY A O 1
ATOM 963 N N . GLY A 1 124 ? 5.188 -10.361 -20.352 1.00 90.62 124 GLY A N 1
ATOM 964 C CA . GLY A 1 124 ? 6.455 -9.998 -20.975 1.00 90.62 124 GLY A CA 1
ATOM 965 C C . GLY A 1 124 ? 7.202 -11.204 -21.546 1.00 90.62 124 GLY A C 1
ATOM 966 O O . GLY A 1 124 ? 6.627 -12.250 -21.853 1.00 90.62 124 GLY A O 1
ATOM 967 N N . SER A 1 125 ? 8.511 -11.056 -21.723 1.00 87.62 125 SER A N 1
ATOM 968 C CA . SER A 1 125 ? 9.369 -12.123 -22.252 1.00 87.62 125 SER A CA 1
ATOM 969 C C . SER A 1 125 ? 10.146 -12.816 -21.134 1.00 87.62 125 SER A C 1
ATOM 971 O O . SER A 1 125 ? 10.232 -12.317 -20.016 1.00 87.62 125 SER A O 1
ATOM 973 N N . LYS A 1 126 ? 10.779 -13.960 -21.431 1.00 85.44 126 LYS A N 1
ATOM 974 C CA . LYS A 1 126 ? 11.657 -14.640 -20.461 1.00 85.44 126 LYS A CA 1
ATOM 975 C C . LYS A 1 126 ? 12.819 -13.741 -20.012 1.00 85.44 126 LYS A C 1
ATOM 977 O O . LYS A 1 126 ? 13.252 -13.834 -18.870 1.00 85.44 126 LYS A O 1
ATOM 982 N N . LYS A 1 127 ? 13.310 -12.881 -20.913 1.00 89.44 127 LYS A N 1
ATOM 983 C CA . LYS A 1 127 ? 14.394 -11.926 -20.642 1.00 89.44 127 LYS A CA 1
ATOM 984 C C . LYS A 1 127 ? 13.897 -10.690 -19.884 1.00 89.44 127 LYS A C 1
ATOM 986 O O . LYS A 1 127 ? 14.636 -10.141 -19.078 1.00 89.44 127 LYS A O 1
ATOM 991 N N . TYR A 1 128 ? 12.649 -10.296 -20.127 1.00 92.00 128 TYR A N 1
ATOM 992 C CA . TYR A 1 128 ? 12.040 -9.065 -19.626 1.00 92.00 128 TYR A CA 1
ATOM 993 C C . TYR A 1 128 ? 10.638 -9.352 -19.069 1.00 92.00 128 TYR A C 1
ATOM 995 O O . TYR A 1 128 ? 9.640 -9.005 -19.710 1.00 92.00 128 TYR A O 1
ATOM 1003 N N . PRO A 1 129 ? 10.536 -10.057 -17.929 1.00 94.25 129 PRO A N 1
ATOM 1004 C CA . PRO A 1 129 ? 9.247 -10.366 -17.332 1.00 94.25 129 PRO A CA 1
ATOM 1005 C C . PRO A 1 129 ? 8.647 -9.125 -16.664 1.00 94.25 129 PRO A C 1
ATOM 1007 O O . PRO A 1 129 ? 9.371 -8.267 -16.149 1.00 94.25 129 PRO A O 1
ATOM 1010 N N . ASN A 1 130 ? 7.320 -9.050 -16.627 1.00 96.00 130 ASN A N 1
ATOM 1011 C CA . ASN A 1 130 ? 6.599 -7.983 -15.939 1.00 96.00 130 ASN A CA 1
ATOM 1012 C C . ASN A 1 130 ? 5.407 -8.516 -15.133 1.00 96.00 130 ASN A C 1
ATOM 1014 O O . ASN A 1 130 ? 4.947 -9.641 -15.331 1.00 96.00 130 ASN A O 1
ATOM 1018 N N . ALA A 1 131 ? 4.935 -7.709 -14.185 1.00 97.56 131 ALA A N 1
ATOM 1019 C CA . ALA A 1 131 ? 3.604 -7.864 -13.616 1.00 97.56 131 ALA A CA 1
ATOM 1020 C C . ALA A 1 131 ? 2.583 -7.128 -14.494 1.00 97.56 131 ALA A C 1
ATOM 1022 O O . ALA A 1 131 ? 2.905 -6.100 -15.094 1.00 97.56 131 ALA A O 1
ATOM 1023 N N . LEU A 1 132 ? 1.359 -7.644 -14.521 1.00 97.44 132 LEU A N 1
ATOM 1024 C CA . LEU A 1 132 ? 0.239 -7.132 -15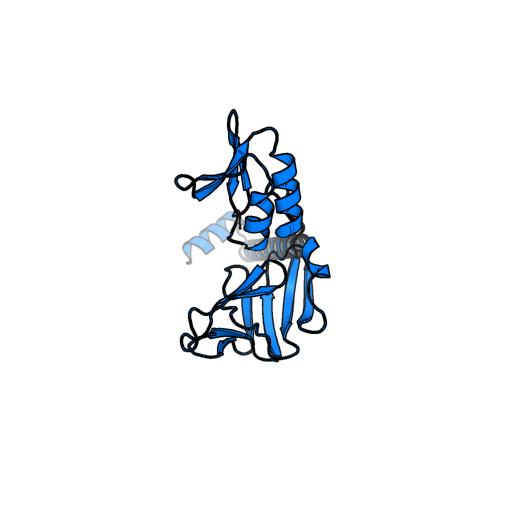.296 1.00 97.44 132 LEU A CA 1
ATOM 1025 C C . LEU A 1 132 ? -1.008 -7.050 -14.411 1.00 97.44 132 LEU A C 1
ATOM 1027 O O . LEU A 1 132 ? -1.362 -8.000 -13.709 1.00 97.44 132 LEU A O 1
ATOM 1031 N N . ILE A 1 133 ? -1.680 -5.907 -14.472 1.00 98.38 133 ILE A N 1
ATOM 1032 C CA . ILE A 1 133 ? -3.038 -5.712 -13.968 1.00 98.38 133 ILE A CA 1
ATOM 1033 C C . ILE A 1 133 ? -3.931 -5.546 -15.189 1.00 98.38 133 ILE A C 1
ATOM 1035 O O . ILE A 1 133 ? -3.698 -4.635 -15.983 1.00 98.38 133 ILE A O 1
ATOM 1039 N N . GLU A 1 134 ? -4.926 -6.415 -15.340 1.00 98.19 134 GLU A N 1
ATOM 1040 C CA . GLU A 1 134 ? -5.875 -6.308 -16.447 1.00 98.19 134 GLU A CA 1
ATOM 1041 C C . GLU A 1 134 ? -6.810 -5.110 -16.256 1.00 98.19 134 GLU A C 1
ATOM 1043 O O . GLU A 1 134 ? -7.128 -4.693 -15.133 1.00 98.19 134 GLU A O 1
ATOM 1048 N N . LYS A 1 135 ? -7.271 -4.558 -17.377 1.00 98.31 135 LYS A N 1
ATOM 1049 C CA . LYS A 1 135 ? -8.316 -3.541 -17.412 1.00 98.31 135 LYS A CA 1
ATOM 1050 C C . LYS A 1 135 ? -9.517 -3.960 -16.556 1.00 98.31 135 LYS A C 1
ATOM 1052 O O . LYS A 1 135 ? -9.874 -5.128 -16.462 1.00 98.31 135 LYS A O 1
ATOM 1057 N N . ASP A 1 136 ? -10.153 -2.969 -15.937 1.00 98.31 136 ASP A N 1
ATOM 1058 C CA . ASP A 1 136 ? -11.323 -3.113 -15.072 1.00 98.31 136 ASP A CA 1
ATOM 1059 C C . ASP A 1 136 ? -11.073 -3.847 -13.741 1.00 98.31 136 ASP A C 1
ATOM 1061 O O . ASP A 1 136 ? -11.982 -3.895 -12.905 1.00 98.31 136 ASP A O 1
ATOM 1065 N N . ALA A 1 137 ? -9.850 -4.320 -13.468 1.00 98.56 137 ALA A N 1
ATOM 1066 C CA . ALA A 1 137 ? -9.486 -4.826 -12.150 1.00 98.56 137 ALA A CA 1
ATOM 1067 C C . ALA A 1 137 ? -9.650 -3.737 -11.079 1.00 98.56 137 ALA A C 1
ATOM 1069 O O . ALA A 1 137 ? -9.244 -2.583 -11.263 1.00 98.56 137 ALA A O 1
ATOM 1070 N N . THR A 1 138 ? -10.246 -4.106 -9.944 1.00 98.56 138 THR A N 1
ATOM 1071 C CA . THR A 1 138 ? -10.517 -3.181 -8.841 1.00 98.56 138 THR A CA 1
ATOM 1072 C C . THR A 1 138 ? -9.788 -3.581 -7.571 1.00 98.56 138 THR A C 1
ATOM 1074 O O . THR A 1 138 ? -9.708 -4.755 -7.213 1.00 98.56 138 THR A O 1
ATOM 1077 N N . PHE A 1 139 ? -9.274 -2.583 -6.855 1.00 98.56 139 PHE A N 1
ATOM 1078 C CA . PHE A 1 139 ? -8.518 -2.778 -5.623 1.00 98.56 139 PHE A CA 1
ATOM 1079 C C . PHE A 1 139 ? -9.091 -1.941 -4.490 1.00 98.56 139 PHE A C 1
ATOM 1081 O O . PHE A 1 139 ? -9.533 -0.809 -4.692 1.00 98.56 139 PHE A O 1
ATOM 1088 N N . LYS A 1 140 ? -9.002 -2.479 -3.274 1.00 97.94 140 LYS A N 1
ATOM 1089 C CA . LYS A 1 140 ? -9.105 -1.720 -2.031 1.00 97.94 140 LYS A CA 1
ATOM 1090 C C . LYS A 1 140 ? -7.708 -1.502 -1.473 1.00 97.94 140 LYS A C 1
ATOM 1092 O O . LYS A 1 140 ? -6.989 -2.471 -1.249 1.00 97.94 140 LYS A O 1
ATOM 1097 N N . VAL A 1 141 ? -7.343 -0.254 -1.207 1.00 96.12 141 VAL A N 1
ATOM 1098 C CA . VAL A 1 141 ? -6.052 0.118 -0.619 1.00 96.12 141 VAL A CA 1
ATOM 1099 C C . VAL A 1 141 ? -6.318 0.853 0.684 1.00 96.12 141 VAL A C 1
ATOM 1101 O O . VAL A 1 141 ? -6.797 1.982 0.674 1.00 96.12 141 VAL A O 1
ATOM 1104 N N . LYS A 1 142 ? -6.057 0.199 1.814 1.00 92.06 142 LYS A N 1
ATOM 1105 C CA . LYS A 1 142 ? -6.193 0.786 3.156 1.00 92.06 142 LYS A CA 1
ATOM 1106 C C . LYS A 1 142 ? -4.925 1.553 3.519 1.00 92.06 142 LYS A C 1
ATOM 1108 O O . LYS A 1 142 ? -3.844 1.179 3.062 1.00 92.06 142 LYS A O 1
ATOM 1113 N N . GLN A 1 143 ? -5.027 2.544 4.404 1.00 88.12 143 GLN A N 1
ATOM 1114 C CA . GLN A 1 143 ? -3.865 3.287 4.909 1.00 88.12 143 GLN A CA 1
ATOM 1115 C C . GLN A 1 143 ? -3.033 3.939 3.791 1.00 88.12 143 GLN A C 1
ATOM 1117 O O . GLN A 1 143 ? -1.811 4.041 3.890 1.00 88.12 143 GLN A O 1
ATOM 1122 N N . PHE A 1 144 ? -3.677 4.355 2.699 1.00 89.88 144 PHE A N 1
ATOM 1123 C CA . PHE A 1 144 ? -3.004 5.044 1.607 1.00 89.88 144 PHE A CA 1
ATOM 1124 C C . PHE A 1 144 ? -2.657 6.480 2.036 1.00 89.88 144 PHE A C 1
ATOM 1126 O O . PHE A 1 144 ? -3.568 7.210 2.444 1.00 89.88 144 PHE A O 1
ATOM 1133 N N . PRO A 1 145 ? -1.386 6.920 1.941 1.00 87.12 145 PRO A N 1
ATOM 1134 C CA . PRO A 1 145 ? -0.998 8.270 2.342 1.00 87.12 145 PRO A CA 1
ATOM 1135 C C . PRO A 1 145 ? -1.705 9.341 1.506 1.00 87.12 145 PRO A C 1
ATOM 1137 O O . PRO A 1 145 ? -1.577 9.364 0.280 1.00 87.12 145 PRO A O 1
ATOM 1140 N N . VAL A 1 146 ? -2.401 10.278 2.158 1.00 88.88 146 VAL A N 1
ATOM 1141 C CA . VAL A 1 146 ? -3.127 11.367 1.473 1.00 88.88 146 VAL A CA 1
ATOM 1142 C C . VAL A 1 146 ? -2.180 12.215 0.616 1.00 88.88 146 VAL A C 1
ATOM 1144 O O . VAL A 1 146 ? -2.533 12.604 -0.497 1.00 88.88 146 VAL A O 1
ATOM 1147 N N . SER A 1 147 ? -0.936 12.403 1.066 1.00 83.81 147 SER A N 1
ATOM 1148 C CA . SER A 1 147 ? 0.122 13.122 0.340 1.00 83.81 147 SER A CA 1
ATOM 1149 C C . SER A 1 147 ? 0.523 12.492 -1.002 1.00 83.81 147 SER A C 1
ATOM 1151 O O . SER A 1 147 ? 1.166 13.148 -1.820 1.00 83.81 147 SER A O 1
ATOM 1153 N N . GLN A 1 148 ? 0.159 11.231 -1.257 1.00 86.56 148 GLN A N 1
ATOM 1154 C CA . GLN A 1 148 ? 0.470 10.523 -2.503 1.00 86.56 148 GLN A CA 1
ATOM 1155 C C . GLN A 1 148 ? -0.709 10.525 -3.491 1.00 86.56 148 GLN A C 1
ATOM 1157 O O . GLN A 1 148 ? -0.548 10.043 -4.611 1.00 86.56 148 GLN A O 1
ATOM 1162 N N . LEU A 1 149 ? -1.873 11.083 -3.126 1.00 90.88 149 LEU A N 1
ATOM 1163 C CA . LEU A 1 149 ? -3.057 11.114 -3.998 1.00 90.88 149 LEU A CA 1
ATOM 1164 C C . LEU A 1 149 ? -2.803 11.872 -5.301 1.00 90.88 149 LEU A C 1
ATOM 1166 O O . LEU A 1 149 ? -3.216 11.414 -6.360 1.00 90.88 149 LEU A O 1
ATOM 1170 N N . SER A 1 150 ? -2.075 12.988 -5.236 1.00 88.12 150 SER A N 1
ATOM 1171 C CA . SER A 1 150 ? -1.726 13.796 -6.413 1.00 88.12 150 SER A CA 1
ATOM 1172 C C . SER A 1 150 ? -0.795 13.080 -7.396 1.00 88.12 150 SER A C 1
ATOM 1174 O O . SER A 1 150 ? -0.658 13.518 -8.532 1.00 88.12 150 SER A O 1
ATOM 1176 N N . LYS A 1 151 ? -0.155 11.980 -6.976 1.00 86.81 151 LYS A N 1
ATOM 1177 C CA . LYS A 1 151 ? 0.734 11.169 -7.819 1.00 86.81 151 LYS A CA 1
ATOM 1178 C C . LYS A 1 151 ? 0.017 9.999 -8.492 1.00 86.81 151 LYS A C 1
ATOM 1180 O O . LYS A 1 151 ? 0.655 9.253 -9.233 1.00 86.81 151 LYS A O 1
ATOM 1185 N N . ILE A 1 152 ? -1.269 9.792 -8.209 1.00 93.25 152 ILE A N 1
ATOM 1186 C CA . ILE A 1 152 ? -2.067 8.782 -8.902 1.00 93.25 152 ILE A CA 1
ATOM 1187 C C . ILE A 1 152 ? -2.339 9.299 -10.313 1.00 93.25 152 ILE A C 1
ATOM 1189 O O . ILE A 1 152 ? -2.981 10.331 -10.478 1.00 93.25 152 ILE A O 1
ATOM 1193 N N . ASP A 1 153 ? -1.849 8.579 -11.321 1.00 94.56 153 ASP A N 1
ATOM 1194 C CA . ASP A 1 153 ? -2.072 8.935 -12.721 1.00 94.56 153 ASP A CA 1
ATOM 1195 C C . ASP A 1 153 ? -3.554 8.724 -13.098 1.00 94.56 153 ASP A C 1
ATOM 1197 O O . ASP A 1 153 ? -4.013 7.572 -13.146 1.00 94.56 153 ASP A O 1
ATOM 1201 N N . PRO A 1 154 ? -4.311 9.800 -13.397 1.00 95.25 154 PRO A N 1
ATOM 1202 C CA . PRO A 1 154 ? -5.730 9.706 -13.727 1.00 95.25 154 PRO A CA 1
ATOM 1203 C C . PRO A 1 154 ? -5.995 9.023 -15.078 1.00 95.25 154 PRO A C 1
ATOM 1205 O O . PRO A 1 154 ? -7.139 8.656 -15.356 1.00 95.25 154 PRO A O 1
ATOM 1208 N N . ASN A 1 155 ? -4.977 8.826 -15.922 1.00 96.56 155 ASN A N 1
ATOM 1209 C CA . ASN A 1 155 ? -5.099 8.072 -17.173 1.00 96.56 155 ASN A CA 1
ATOM 1210 C C . ASN A 1 155 ? -5.020 6.556 -16.959 1.00 96.56 155 ASN A C 1
ATOM 1212 O O . ASN A 1 155 ? -5.473 5.789 -17.810 1.00 96.56 155 ASN A O 1
ATOM 1216 N N . LEU A 1 156 ? -4.431 6.118 -15.845 1.00 96.69 156 LEU A N 1
ATOM 1217 C CA . LEU A 1 156 ? -4.307 4.706 -15.484 1.00 96.69 156 LEU A CA 1
ATOM 1218 C C . LEU A 1 156 ? -5.400 4.278 -14.511 1.00 96.69 156 LEU A C 1
ATOM 1220 O O . LEU A 1 156 ? -5.940 3.180 -14.642 1.00 96.69 156 LEU A O 1
ATOM 1224 N N . TRP A 1 157 ? -5.749 5.151 -13.567 1.00 97.88 157 TRP A N 1
ATOM 1225 C CA . TRP A 1 157 ? -6.615 4.810 -12.449 1.00 97.88 157 TRP A CA 1
ATOM 1226 C C . TRP A 1 157 ? -7.862 5.683 -12.389 1.00 97.88 157 TRP A C 1
ATOM 1228 O O . TRP A 1 157 ? -7.835 6.893 -12.608 1.00 97.88 157 TRP A O 1
ATOM 1238 N N . GLU A 1 158 ? -8.971 5.051 -12.040 1.00 97.56 158 GLU A N 1
ATOM 1239 C CA . GLU A 1 158 ? -10.194 5.700 -11.592 1.00 97.56 158 GLU A CA 1
ATOM 1240 C C . GLU A 1 158 ? -10.336 5.490 -10.082 1.00 97.56 158 GLU A C 1
ATOM 1242 O O . GLU A 1 158 ? -10.236 4.359 -9.602 1.00 97.56 158 GLU A O 1
ATOM 1247 N N . ILE A 1 159 ? -10.556 6.565 -9.323 1.00 97.38 159 ILE A N 1
ATOM 1248 C CA . ILE A 1 159 ? -10.862 6.479 -7.890 1.00 97.38 159 ILE A CA 1
ATOM 1249 C C . ILE A 1 159 ? -12.381 6.379 -7.756 1.00 97.38 159 ILE A C 1
ATOM 1251 O O . ILE A 1 159 ? -13.084 7.353 -7.999 1.00 97.38 159 ILE A O 1
ATOM 1255 N N . LEU A 1 160 ? -12.871 5.200 -7.375 1.00 96.50 160 LEU A N 1
ATOM 1256 C CA . LEU A 1 160 ? -14.298 4.920 -7.194 1.00 96.50 160 LEU A CA 1
ATOM 1257 C C . LEU A 1 160 ? -14.808 5.398 -5.831 1.00 96.50 160 LEU A C 1
ATOM 1259 O O . LEU A 1 160 ? -15.941 5.846 -5.707 1.00 96.50 160 LEU A O 1
ATOM 1263 N N . GLU A 1 161 ? -13.978 5.272 -4.795 1.00 95.12 161 GLU A N 1
ATOM 1264 C CA . GLU A 1 161 ? -14.317 5.666 -3.428 1.00 95.12 161 GLU A CA 1
ATOM 1265 C C . GLU A 1 161 ? -13.057 6.137 -2.698 1.00 95.12 161 GLU A C 1
ATOM 1267 O O . GLU A 1 161 ? -11.977 5.558 -2.857 1.00 95.12 161 GLU A O 1
ATOM 1272 N N . LYS A 1 162 ? -13.206 7.170 -1.867 1.00 94.69 162 LYS A N 1
ATOM 1273 C CA . LYS A 1 162 ? -12.174 7.653 -0.951 1.00 94.69 162 LYS A CA 1
ATOM 1274 C C . LYS A 1 162 ? -12.814 7.952 0.397 1.00 94.69 162 LYS A C 1
ATOM 1276 O O . LYS A 1 162 ? -13.636 8.859 0.504 1.00 94.69 162 LYS A O 1
ATOM 1281 N N . THR A 1 163 ? -12.337 7.272 1.430 1.00 90.94 163 THR A N 1
ATOM 1282 C CA . THR A 1 163 ? -12.815 7.453 2.804 1.00 90.94 163 THR A CA 1
ATOM 1283 C C . THR A 1 163 ? -11.619 7.738 3.698 1.00 90.94 163 THR A C 1
ATOM 1285 O O . THR A 1 163 ? -10.644 6.990 3.671 1.00 90.94 163 THR A O 1
ATOM 1288 N N . SER A 1 164 ? -11.635 8.839 4.456 1.00 86.50 164 SER A N 1
ATOM 1289 C CA . SER A 1 164 ? -10.537 9.124 5.388 1.00 86.50 164 SER A CA 1
ATOM 1290 C C . SER A 1 164 ? -10.532 8.093 6.515 1.00 86.50 164 SER A C 1
ATOM 1292 O O . SER A 1 164 ? -11.589 7.717 7.025 1.00 86.50 164 SER A O 1
ATOM 1294 N N . ASP A 1 165 ? -9.349 7.622 6.913 1.00 80.56 165 ASP A N 1
ATOM 1295 C CA . ASP A 1 165 ? -9.261 6.538 7.898 1.00 80.56 165 ASP A CA 1
ATOM 1296 C C . ASP A 1 165 ? -9.748 6.998 9.284 1.00 80.56 165 ASP A C 1
ATOM 1298 O O . ASP A 1 165 ? -10.330 6.203 10.020 1.00 80.56 165 ASP A O 1
ATOM 1302 N N . LYS A 1 166 ? -9.610 8.296 9.601 1.00 77.62 166 LYS A N 1
ATOM 1303 C CA . LYS A 1 166 ? -10.202 8.907 10.802 1.00 77.62 166 LYS A CA 1
ATOM 1304 C C . LYS A 1 166 ? -11.731 8.847 10.772 1.00 77.62 166 LYS A C 1
ATOM 1306 O O . LYS A 1 166 ? -12.327 8.329 11.706 1.00 77.62 166 LYS A O 1
ATOM 1311 N N . LYS A 1 167 ? -12.359 9.272 9.669 1.00 75.12 167 LYS A N 1
ATOM 1312 C CA . LYS A 1 167 ? -13.820 9.202 9.511 1.00 75.12 167 LYS A CA 1
ATOM 1313 C C . LYS A 1 167 ? -14.323 7.760 9.581 1.00 75.12 167 LYS A C 1
ATOM 1315 O O . LYS A 1 167 ? -15.292 7.489 10.275 1.00 75.12 167 LYS A O 1
ATOM 1320 N N . ALA A 1 168 ? -13.626 6.825 8.933 1.00 71.69 168 ALA A N 1
ATOM 1321 C CA . ALA A 1 168 ? -13.973 5.406 8.993 1.00 71.69 168 ALA A CA 1
ATOM 1322 C C . ALA A 1 168 ? -13.847 4.820 10.412 1.00 71.69 168 ALA A C 1
ATOM 1324 O O . ALA A 1 168 ? -14.562 3.878 10.755 1.00 71.69 168 ALA A O 1
ATOM 1325 N N . HIS A 1 169 ? -12.918 5.325 11.229 1.00 75.38 169 HIS A N 1
ATOM 1326 C CA . HIS A 1 169 ? -12.813 4.953 12.637 1.00 75.38 169 HIS A CA 1
ATOM 1327 C C . HIS A 1 169 ? -13.972 5.537 13.448 1.00 75.38 169 HIS A C 1
ATOM 1329 O O . HIS A 1 169 ? -14.647 4.782 14.143 1.00 75.38 169 HIS A O 1
ATOM 1335 N N . ASP A 1 170 ? -14.251 6.830 13.291 1.00 77.44 170 ASP A N 1
ATOM 1336 C CA . ASP A 1 170 ? -15.340 7.516 13.989 1.00 77.44 170 ASP A CA 1
ATOM 1337 C C . ASP A 1 170 ? -16.699 6.862 13.676 1.00 77.44 170 ASP A C 1
ATOM 1339 O O . ASP A 1 170 ? -17.457 6.548 14.589 1.00 77.44 170 ASP A O 1
ATOM 1343 N N . GLU A 1 171 ? -16.981 6.541 12.409 1.00 81.69 171 GLU A N 1
ATOM 1344 C CA . GLU A 1 171 ? -18.206 5.838 11.992 1.00 81.69 171 GLU A CA 1
ATOM 1345 C C . GLU A 1 171 ? -18.337 4.450 12.632 1.00 81.69 171 GLU A C 1
ATOM 1347 O O . GLU A 1 171 ? -19.422 4.065 13.071 1.00 81.69 171 GLU A O 1
ATOM 1352 N N . LYS A 1 172 ? -17.233 3.698 12.739 1.00 83.00 172 LYS A N 1
ATOM 1353 C CA . LYS A 1 172 ? -17.230 2.404 13.439 1.00 83.00 172 LYS A CA 1
ATOM 1354 C C . LYS A 1 172 ? -17.490 2.565 14.929 1.00 83.00 172 LYS A C 1
ATOM 1356 O O . LYS A 1 172 ? -18.239 1.768 15.485 1.00 83.00 172 LYS A O 1
ATOM 1361 N N . VAL A 1 173 ? -16.889 3.570 15.564 1.00 86.44 173 VAL A N 1
ATOM 1362 C CA . VAL A 1 173 ? -17.112 3.867 16.984 1.00 86.44 173 VAL A CA 1
ATOM 1363 C C . VAL A 1 173 ? -18.583 4.204 17.219 1.00 86.44 173 VAL A C 1
ATOM 1365 O O . VAL A 1 173 ? -19.204 3.605 18.091 1.00 86.44 173 VAL A O 1
ATOM 1368 N N . GLN A 1 174 ? -19.174 5.069 16.393 1.00 86.38 174 GLN A N 1
ATOM 1369 C CA . GLN A 1 174 ? -20.598 5.410 16.486 1.00 86.38 174 GLN A CA 1
ATOM 1370 C C . GLN A 1 174 ? -21.505 4.193 16.270 1.00 86.38 174 GLN A C 1
ATOM 1372 O O . GLN A 1 174 ? -22.486 4.013 16.990 1.00 86.38 174 GLN A O 1
ATOM 1377 N N . HIS A 1 175 ? -21.166 3.317 15.322 1.00 89.44 175 HIS A N 1
ATOM 1378 C CA . HIS A 1 175 ? -21.921 2.086 15.103 1.00 89.44 175 HIS A CA 1
ATOM 1379 C C . HIS A 1 175 ? -21.853 1.132 16.306 1.00 89.44 175 HIS A C 1
ATOM 1381 O O . HIS A 1 175 ? -22.880 0.588 16.705 1.00 89.44 175 HIS A O 1
ATOM 1387 N N . ILE A 1 176 ? -20.675 0.962 16.916 1.00 91.75 176 ILE A N 1
ATOM 1388 C CA . ILE A 1 176 ? -20.501 0.134 18.121 1.00 91.75 176 ILE A CA 1
ATOM 1389 C C . ILE A 1 176 ? -21.298 0.706 19.296 1.00 91.75 176 ILE A C 1
ATOM 1391 O O . ILE A 1 176 ? -21.975 -0.051 19.986 1.00 91.75 176 ILE A O 1
ATOM 1395 N N . ILE A 1 177 ? -21.264 2.027 19.498 1.00 92.25 177 ILE A N 1
ATOM 1396 C CA . ILE A 1 177 ? -22.056 2.696 20.541 1.00 92.25 177 ILE A CA 1
ATOM 1397 C C . ILE A 1 177 ? -23.543 2.405 20.339 1.00 92.25 177 ILE A C 1
ATOM 1399 O O . ILE A 1 177 ? -24.219 2.002 21.283 1.00 92.25 177 ILE A O 1
ATOM 1403 N N . LYS A 1 178 ? -24.036 2.532 19.103 1.00 94.44 178 LYS A N 1
ATOM 1404 C CA . LYS A 1 178 ? -25.433 2.235 18.775 1.00 94.44 178 LYS A CA 1
ATOM 1405 C C . LYS A 1 178 ? -25.800 0.780 19.090 1.00 94.44 178 LYS A C 1
ATOM 1407 O O . LYS A 1 178 ? -26.814 0.537 19.732 1.00 94.44 178 LYS A O 1
ATOM 1412 N N . LEU A 1 179 ? -24.966 -0.179 18.681 1.00 94.62 179 LEU A N 1
ATOM 1413 C CA . LEU A 1 179 ? -25.192 -1.598 18.980 1.00 94.62 179 LEU A CA 1
ATOM 1414 C C . LEU A 1 179 ? -25.191 -1.888 20.488 1.00 94.62 179 LEU A C 1
ATOM 1416 O O . LEU A 1 179 ? -25.985 -2.706 20.943 1.00 94.62 179 LEU A O 1
ATOM 1420 N N . SER A 1 180 ? -24.329 -1.219 21.261 1.00 92.44 180 SER A N 1
ATOM 1421 C CA . SER A 1 180 ? -24.311 -1.337 22.725 1.00 92.44 180 SER A CA 1
ATOM 1422 C C . SER A 1 180 ? -25.615 -0.832 23.338 1.00 92.44 180 SER A C 1
ATOM 1424 O O . SER A 1 180 ? -26.215 -1.532 24.142 1.00 92.44 180 SER A O 1
ATOM 1426 N N . GLN A 1 181 ? -26.099 0.334 22.904 1.00 94.06 181 GLN A N 1
ATOM 1427 C CA . GLN A 1 181 ? -27.360 0.906 23.384 1.00 94.06 181 GLN A CA 1
ATOM 1428 C C . GLN A 1 181 ? -28.560 0.006 23.064 1.00 94.06 181 GLN A C 1
ATOM 1430 O O . GLN A 1 181 ? -29.417 -0.211 23.917 1.00 94.06 181 GLN A O 1
ATOM 1435 N N . GLU A 1 182 ? -28.611 -0.557 21.852 1.00 94.88 182 GLU A N 1
ATOM 1436 C CA . GLU A 1 182 ? -29.651 -1.516 21.461 1.00 94.88 182 GLU A CA 1
ATOM 1437 C C . GLU A 1 182 ? -29.591 -2.808 22.294 1.00 94.88 182 GLU A C 1
ATOM 1439 O O . GLU A 1 182 ? -30.629 -3.398 22.597 1.00 94.88 182 GLU A O 1
ATOM 1444 N N . ALA A 1 183 ? -28.390 -3.265 22.664 1.00 91.12 183 ALA A N 1
ATOM 1445 C CA . ALA A 1 183 ? -28.216 -4.424 23.534 1.00 91.12 183 ALA A CA 1
ATOM 1446 C C . ALA A 1 183 ? -28.677 -4.130 24.970 1.00 91.12 183 ALA A C 1
ATOM 1448 O O . ALA A 1 183 ? -29.433 -4.924 25.527 1.00 91.12 183 ALA A O 1
ATOM 1449 N N . ASP A 1 184 ? -28.293 -2.980 25.529 1.00 91.88 184 ASP A N 1
ATOM 1450 C CA . ASP A 1 184 ? -28.703 -2.544 26.868 1.00 91.88 184 ASP A CA 1
ATOM 1451 C C . ASP A 1 184 ? -30.228 -2.407 26.960 1.00 91.88 184 ASP A C 1
ATOM 1453 O O . ASP A 1 184 ? -30.847 -2.888 27.909 1.00 91.88 184 ASP A O 1
ATOM 1457 N N . GLN A 1 185 ? -30.858 -1.829 25.931 1.00 93.50 185 GLN A N 1
ATOM 1458 C CA . GLN A 1 185 ? -32.312 -1.711 25.862 1.00 93.50 185 GLN A CA 1
ATOM 1459 C C . GLN A 1 185 ? -32.997 -3.086 25.853 1.00 93.50 185 GLN A C 1
ATOM 1461 O O . GLN A 1 185 ? -33.916 -3.315 26.635 1.00 93.50 185 GLN A O 1
ATOM 1466 N N . LYS A 1 186 ? -32.523 -4.029 25.029 1.00 91.75 186 LYS A N 1
ATOM 1467 C CA . LYS A 1 186 ? -33.082 -5.392 24.987 1.00 91.75 186 LYS A CA 1
ATOM 1468 C C . LYS A 1 186 ? -32.914 -6.141 26.306 1.00 91.75 186 LYS A C 1
ATOM 1470 O O . LYS A 1 186 ? -33.796 -6.907 26.685 1.00 91.75 186 LYS A O 1
ATOM 1475 N N . ILE A 1 187 ? -31.788 -5.955 26.994 1.00 90.38 187 ILE A N 1
ATOM 1476 C CA . ILE A 1 187 ? -31.553 -6.561 28.310 1.00 90.38 187 ILE A CA 1
ATOM 1477 C C . ILE A 1 187 ? -32.545 -6.002 29.337 1.00 90.38 187 ILE A C 1
ATOM 1479 O O . ILE A 1 187 ? -33.118 -6.781 30.098 1.00 90.38 187 ILE A O 1
ATOM 1483 N N . ASN A 1 188 ? -32.798 -4.691 29.319 1.00 89.44 188 ASN A N 1
ATOM 1484 C CA . ASN A 1 188 ? -33.792 -4.064 30.192 1.00 89.44 188 ASN A CA 1
ATOM 1485 C C . ASN A 1 188 ? -35.210 -4.580 29.912 1.00 89.44 188 ASN A C 1
ATOM 1487 O O . ASN A 1 188 ? -35.893 -5.001 30.841 1.00 89.44 188 ASN A O 1
ATOM 1491 N N . GLU A 1 189 ? -35.624 -4.640 28.644 1.00 91.81 189 GLU A N 1
ATOM 1492 C CA . GLU A 1 189 ? -36.937 -5.174 28.249 1.00 91.81 189 GLU A CA 1
ATOM 1493 C C . GLU A 1 189 ? -37.121 -6.640 28.696 1.00 91.81 189 GLU A C 1
ATOM 1495 O O . GLU A 1 189 ? -38.191 -7.026 29.167 1.00 91.81 189 GLU A O 1
ATOM 1500 N N . LEU A 1 190 ? -36.071 -7.468 28.609 1.00 89.12 190 LEU A N 1
ATOM 1501 C CA . LEU A 1 190 ? -36.093 -8.854 29.096 1.00 89.12 190 LEU A CA 1
ATOM 1502 C C . LEU A 1 190 ? -36.175 -8.948 30.624 1.00 89.12 190 LEU A C 1
ATOM 1504 O O . LEU A 1 190 ? -36.869 -9.826 31.138 1.00 89.12 190 LEU A O 1
ATOM 1508 N N . ALA A 1 191 ? -35.463 -8.080 31.341 1.00 89.62 191 ALA A N 1
ATOM 1509 C CA . ALA A 1 191 ? -35.501 -8.002 32.798 1.00 89.62 191 ALA A CA 1
ATOM 1510 C C . ALA A 1 191 ? -36.904 -7.634 33.294 1.00 89.62 191 ALA A C 1
ATOM 1512 O O . ALA A 1 191 ? -37.466 -8.345 34.131 1.00 89.62 191 ALA A O 1
ATOM 1513 N N . GLU A 1 192 ? -37.517 -6.614 32.690 1.00 90.31 192 GLU A N 1
ATOM 1514 C CA . GLU A 1 192 ? -38.898 -6.212 32.967 1.00 90.31 192 GLU A CA 1
ATOM 1515 C C . GLU A 1 192 ? -39.893 -7.337 32.658 1.00 90.31 192 GLU A C 1
ATOM 1517 O O . GLU A 1 192 ? -40.714 -7.683 33.507 1.00 90.31 192 GLU A O 1
ATOM 1522 N N . ALA A 1 193 ? -39.783 -7.973 31.486 1.00 88.88 193 ALA A N 1
ATOM 1523 C CA . ALA A 1 193 ? -40.676 -9.062 31.087 1.00 88.88 193 ALA A CA 1
ATOM 1524 C C . ALA A 1 193 ? -40.584 -10.294 32.006 1.00 88.88 193 ALA A C 1
ATOM 1526 O O . ALA A 1 193 ? -41.567 -11.016 32.174 1.00 88.88 193 ALA A O 1
ATOM 1527 N N . GLN A 1 194 ? -39.413 -10.551 32.597 1.00 87.12 194 GLN A N 1
ATOM 1528 C CA . GLN A 1 194 ? -39.194 -11.667 33.521 1.00 87.12 194 GLN A CA 1
ATOM 1529 C C . GLN A 1 194 ? -39.413 -11.289 34.992 1.00 87.12 194 GLN A C 1
ATOM 1531 O O . GLN A 1 194 ? -39.341 -12.175 35.845 1.00 87.12 194 GLN A O 1
ATOM 1536 N N . GLY A 1 195 ? -39.654 -10.009 35.304 1.00 88.06 195 GLY A N 1
ATOM 1537 C CA . GLY A 1 195 ? -39.700 -9.506 36.680 1.00 88.06 195 GLY A CA 1
ATOM 1538 C C . GLY A 1 195 ? -38.389 -9.724 37.442 1.00 88.06 195 GLY A C 1
ATOM 1539 O O . GLY A 1 195 ? -38.406 -9.879 38.661 1.00 88.06 195 GLY A O 1
ATOM 1540 N N . LYS A 1 196 ? -37.268 -9.798 36.720 1.00 86.62 196 LYS A N 1
ATOM 1541 C CA . LYS A 1 196 ? -35.934 -10.083 37.254 1.00 86.62 196 LYS A CA 1
ATOM 1542 C C . LYS A 1 196 ? -35.064 -8.843 37.194 1.00 86.62 196 LYS A C 1
ATOM 1544 O O . LYS A 1 196 ? -35.276 -7.942 36.389 1.00 86.62 196 LYS A O 1
ATOM 1549 N N . THR A 1 197 ? -34.033 -8.821 38.017 1.00 88.75 197 THR A N 1
ATOM 1550 C CA . THR A 1 197 ? -32.948 -7.858 37.875 1.00 88.75 197 THR A CA 1
ATOM 1551 C C . THR A 1 197 ? -32.117 -8.168 36.629 1.00 88.75 197 THR A C 1
ATOM 1553 O O . THR A 1 197 ? -32.025 -9.309 36.171 1.00 88.75 197 THR A O 1
ATOM 1556 N N . ILE A 1 198 ? -31.450 -7.145 36.095 1.00 84.94 198 ILE A N 1
ATOM 1557 C CA . ILE A 1 198 ? -30.537 -7.286 34.952 1.00 84.94 198 ILE A CA 1
ATOM 1558 C C . ILE A 1 198 ? -29.463 -8.355 35.222 1.00 84.94 198 ILE A C 1
ATOM 1560 O O . ILE A 1 198 ? -29.146 -9.149 34.337 1.00 84.94 198 ILE A O 1
ATOM 1564 N N . SER A 1 199 ? -28.937 -8.412 36.451 1.00 84.25 199 SER A N 1
ATOM 1565 C CA . SER A 1 199 ? -27.895 -9.372 36.839 1.00 84.25 199 SER A CA 1
ATOM 1566 C C . SER A 1 199 ? -28.383 -10.821 36.728 1.00 84.25 199 SER A C 1
ATOM 1568 O O . SER A 1 199 ? -27.683 -11.663 36.170 1.00 84.25 199 SER A O 1
ATOM 1570 N N . GLU A 1 200 ? -29.614 -11.098 37.165 1.00 85.19 200 GLU A N 1
ATOM 1571 C CA . GLU A 1 200 ? -30.222 -12.434 37.086 1.00 85.19 200 GLU A CA 1
ATOM 1572 C C . GLU A 1 200 ? -30.497 -12.863 35.636 1.00 85.19 200 GLU A C 1
ATOM 1574 O O . GLU A 1 200 ? -30.348 -14.037 35.289 1.00 85.19 200 GLU A O 1
ATOM 1579 N N . VAL A 1 201 ? -30.879 -11.923 34.764 1.00 83.44 201 VAL A N 1
ATOM 1580 C CA . VAL A 1 201 ? -31.071 -12.200 33.330 1.00 83.44 201 VAL A CA 1
ATOM 1581 C C . VAL A 1 201 ? -29.741 -12.517 32.646 1.00 83.44 201 VAL A C 1
ATOM 1583 O O . VAL A 1 201 ? -29.672 -13.457 31.851 1.00 83.44 201 VAL A O 1
ATOM 1586 N N . ILE A 1 202 ? -28.680 -11.769 32.963 1.00 82.19 202 ILE A N 1
ATOM 1587 C CA . ILE A 1 202 ? -27.341 -11.990 32.402 1.00 82.19 202 ILE A CA 1
ATOM 1588 C C . ILE A 1 202 ? -26.784 -13.349 32.839 1.00 82.19 202 ILE A C 1
ATOM 1590 O O . ILE A 1 202 ? -26.317 -14.106 31.988 1.00 82.19 202 ILE A O 1
ATOM 1594 N N . GLU A 1 203 ? -26.871 -13.694 34.126 1.00 85.62 203 GLU A N 1
ATOM 1595 C CA . GLU A 1 203 ? -26.428 -15.001 34.631 1.00 85.62 203 GLU A CA 1
ATOM 1596 C C . GLU A 1 203 ? -27.163 -16.150 33.937 1.00 85.62 203 GLU A C 1
ATOM 1598 O O . GLU A 1 203 ? -26.533 -17.097 33.466 1.00 85.62 203 GLU A O 1
ATOM 1603 N N . HIS A 1 204 ? -28.483 -16.034 33.777 1.00 80.88 204 HIS A N 1
ATOM 1604 C CA . HIS A 1 204 ? -29.277 -17.042 33.082 1.00 80.88 204 HIS A CA 1
ATOM 1605 C C . HIS A 1 204 ? -28.898 -17.170 31.597 1.00 80.88 204 HIS A C 1
ATOM 1607 O O . HIS A 1 204 ? -28.828 -18.279 31.072 1.00 80.88 204 HIS A O 1
ATOM 1613 N N . LEU A 1 205 ? -28.623 -16.059 30.904 1.00 80.56 205 LEU A N 1
ATOM 1614 C CA . LEU A 1 205 ? -28.186 -16.071 29.502 1.00 80.56 205 LEU A CA 1
ATOM 1615 C C . LEU A 1 205 ? -26.806 -16.718 29.327 1.00 80.56 205 LEU A C 1
ATOM 1617 O O . LEU A 1 205 ? -26.610 -17.463 28.366 1.00 80.56 205 LEU A O 1
ATOM 1621 N N . ILE A 1 206 ? -25.871 -16.457 30.244 1.00 82.44 206 ILE A N 1
ATOM 1622 C CA . ILE A 1 206 ? -24.525 -17.050 30.234 1.00 82.44 206 ILE A CA 1
ATOM 1623 C C . ILE A 1 206 ? -24.592 -18.553 30.519 1.00 82.44 206 ILE A C 1
ATOM 1625 O O . ILE A 1 206 ? -23.913 -19.318 29.845 1.00 82.44 206 ILE A O 1
ATOM 1629 N N . LEU A 1 207 ? -25.430 -18.976 31.471 1.00 77.94 207 LEU A N 1
ATOM 1630 C CA . LEU A 1 207 ? -25.604 -20.383 31.851 1.00 77.94 207 LEU A CA 1
ATOM 1631 C C . LEU A 1 207 ? -26.423 -21.200 30.834 1.00 77.94 207 LEU A C 1
ATOM 1633 O O . LEU A 1 207 ? -26.384 -22.426 30.866 1.00 77.94 207 LEU A O 1
ATOM 1637 N N . SER A 1 208 ? -27.173 -20.535 29.947 1.00 69.94 208 SER A N 1
ATOM 1638 C CA . SER A 1 208 ? -27.993 -21.171 28.902 1.00 69.94 208 SER A CA 1
ATOM 1639 C C . SER A 1 208 ? -27.265 -21.441 27.574 1.00 69.94 208 SER A C 1
ATOM 1641 O O . SER A 1 208 ? -27.881 -21.971 26.647 1.00 69.94 208 SER A O 1
ATOM 1643 N N . LYS A 1 209 ? -25.986 -21.061 27.465 1.00 53.97 209 LYS A N 1
ATOM 1644 C CA . LYS A 1 209 ? -25.110 -21.334 26.314 1.00 53.97 209 LYS A CA 1
ATOM 1645 C C . LYS A 1 209 ? -24.145 -22.470 26.613 1.00 53.97 209 LYS A C 1
ATOM 1647 O O . LYS A 1 209 ? -23.859 -23.219 25.654 1.00 53.97 209 LYS A O 1
#

Organism: Lactobacillus johnsonii (NCBI:txid33959)

Secondary structure (DSSP, 8-state):
----EEEE-SSEEEEE----HHHHHHHTTSTT-EEETTTTEEEEEGGGHHHHHHHHHHHHS--SSS---EEEEEEEESS-EE-TT-SEEEETTEEEEEESSTTS-EEE-STTEEEEES-EEEEE-SSSEEEEE-TT-EEEEEEEEGGGGGGS-TTTEEEEEEEEHHHHHHHHHHHHHHHHHHHHHHHHHHHHHHT--HHHHHHHHHHT-

Foldseek 3Di:
DQQFEWDDDDFKIWTGHDDDPQLVVQQVVQPQWDQDPVVRTIIGTPVCVVSNQVSCCVQVVGNSPDDFFFKKFKKFFQAKDKDWLAQFDDQRNHTQKGDPFQARFIDGDDPQKDWPDAGKTWHDDRVIIMTMGGGGTIMIGGRHGPVSPVVGDPNTMDTPDIGTVVNVVVVVVVVVVVVVVVVVVVLVVVCVVVVHDSVVSVVCVVVVD

Sequence (209 aa):
MKNIRIETRTNKALIYTPYNRKFVEGIHNIGSAKWDARDRAWSVDIDDVEEAQILLKKIFGTDGTSTVESCTLKIKAKKDIYYDEKLTIYLGTTPLVQAFGRDTGAKVAANNVSLLSGNITSGGSKKYPNALIEKDATFKVKQFPVSQLSKIDPNLWEILEKTSDKKAHDEKVQHIIKLSQEADQKINELAEAQGKTISEVIEHLILSK